Protein AF-A0A7C6R7F3-F1 (afdb_monomer_lite)

pLDDT: mean 79.08, std 20.54, range [30.11, 98.12]

Sequence (188 aa):
MKIKIVIIAVLLLVIISSAGTSTWSAFTTGFNNNADISPDIERIESMYYEEPGGGNQKIEPDLKSISENLIMGMLYVTQDLNINNSYSFVAFTKQIYQLNDISLTIGSPNDERDYYLIYFRNRIKINFYDGTRIWLDGFYYIKPGQDLFDDSLYTTIGKNRTLNNNPYLFVCPDPKSACQELGIPIKK

Structure (mmCIF, N/CA/C/O backbone):
data_AF-A0A7C6R7F3-F1
#
_entry.id   AF-A0A7C6R7F3-F1
#
loop_
_atom_site.group_PDB
_atom_site.id
_atom_site.type_symbol
_atom_site.label_atom_id
_atom_site.label_alt_id
_atom_site.label_comp_id
_atom_site.label_asym_id
_atom_site.label_entity_id
_atom_site.label_seq_id
_atom_site.pdbx_PDB_ins_code
_atom_site.Cartn_x
_atom_site.Cartn_y
_atom_site.Cartn_z
_atom_site.occupancy
_atom_site.B_iso_or_equiv
_atom_site.auth_seq_id
_atom_site.auth_comp_id
_atom_site.auth_asym_id
_atom_site.auth_atom_id
_atom_site.pdbx_PDB_model_num
ATOM 1 N N . MET A 1 1 ? 47.718 42.749 -40.563 1.00 53.03 1 MET A N 1
ATOM 2 C CA . MET A 1 1 ? 47.324 41.372 -40.163 1.00 53.03 1 MET A CA 1
ATOM 3 C C . MET A 1 1 ? 46.850 41.276 -38.717 1.00 53.03 1 MET A C 1
ATOM 5 O O . MET A 1 1 ? 45.785 40.715 -38.513 1.00 53.03 1 MET A O 1
ATOM 9 N N . LYS A 1 2 ? 47.556 41.864 -37.738 1.00 51.28 2 LYS A N 1
ATOM 10 C CA . LYS A 1 2 ? 47.202 41.791 -36.303 1.00 51.28 2 LYS A CA 1
ATOM 11 C C . LYS A 1 2 ? 45.759 42.229 -35.981 1.00 51.28 2 LYS A C 1
ATOM 13 O O . LYS A 1 2 ? 45.048 41.501 -35.308 1.00 51.28 2 LYS A O 1
ATOM 18 N N . ILE A 1 3 ? 45.288 43.339 -36.558 1.00 59.66 3 ILE A N 1
ATOM 19 C CA . ILE A 1 3 ? 43.918 43.855 -36.343 1.00 59.66 3 ILE A CA 1
ATOM 20 C C . ILE A 1 3 ? 42.842 42.902 -36.896 1.00 59.66 3 ILE A C 1
ATOM 22 O O . ILE A 1 3 ? 41.819 42.690 -36.256 1.00 59.66 3 ILE A O 1
ATOM 26 N N . LYS A 1 4 ? 43.085 42.265 -38.051 1.00 55.41 4 LYS A N 1
ATOM 27 C CA . LYS A 1 4 ? 42.129 41.320 -38.656 1.00 55.41 4 LYS A CA 1
ATOM 28 C C . LYS A 1 4 ? 41.955 40.056 -37.803 1.00 55.41 4 LYS A C 1
ATOM 30 O O . LYS A 1 4 ? 40.846 39.551 -37.699 1.00 55.41 4 LYS A O 1
ATOM 35 N N . ILE A 1 5 ? 43.027 39.587 -37.160 1.00 65.88 5 ILE A N 1
ATOM 36 C CA . ILE A 1 5 ? 42.992 38.423 -36.258 1.00 65.88 5 ILE A CA 1
ATOM 37 C C . ILE A 1 5 ? 42.209 38.749 -34.979 1.00 65.88 5 ILE A C 1
ATOM 39 O O . ILE A 1 5 ? 41.412 37.932 -34.532 1.00 65.88 5 ILE A O 1
ATOM 43 N N . VAL A 1 6 ? 42.373 39.960 -34.435 1.00 67.06 6 VAL A N 1
ATOM 44 C CA . VAL A 1 6 ? 41.613 40.414 -33.257 1.00 67.06 6 VAL A CA 1
ATOM 45 C C . VAL A 1 6 ? 40.115 40.473 -33.559 1.00 67.06 6 VAL A C 1
ATOM 47 O O . VAL A 1 6 ? 39.317 40.009 -32.754 1.00 67.06 6 VAL A O 1
ATOM 50 N N . ILE A 1 7 ? 39.728 40.956 -34.742 1.00 69.75 7 ILE A N 1
ATOM 51 C CA . ILE A 1 7 ? 38.317 41.007 -35.158 1.00 69.75 7 ILE A CA 1
ATOM 52 C C . ILE A 1 7 ? 37.718 39.595 -35.262 1.00 69.75 7 ILE A C 1
ATOM 54 O O . ILE A 1 7 ? 36.609 39.371 -34.786 1.00 69.75 7 ILE A O 1
ATOM 58 N N . ILE A 1 8 ? 38.461 38.629 -35.811 1.00 71.00 8 ILE A N 1
ATOM 59 C CA . ILE A 1 8 ? 38.016 37.228 -35.905 1.00 71.00 8 ILE A CA 1
ATOM 60 C C . ILE A 1 8 ? 37.881 36.592 -34.512 1.00 71.00 8 ILE A C 1
ATOM 62 O O . ILE A 1 8 ? 36.901 35.898 -34.251 1.00 71.00 8 ILE A O 1
ATOM 66 N N . ALA A 1 9 ? 38.818 36.862 -33.598 1.00 68.88 9 ALA A N 1
ATOM 67 C CA . ALA A 1 9 ? 38.762 36.355 -32.227 1.00 68.88 9 ALA A CA 1
ATOM 68 C C . ALA A 1 9 ? 37.574 36.932 -31.435 1.00 68.88 9 ALA A C 1
ATOM 70 O O . ALA A 1 9 ? 36.907 36.196 -30.711 1.00 68.88 9 ALA A O 1
ATOM 71 N N . VAL A 1 10 ? 37.267 38.222 -31.619 1.00 67.38 10 VAL A N 1
ATOM 72 C CA . VAL A 1 10 ? 36.089 38.870 -31.016 1.00 67.38 10 VAL A CA 1
ATOM 73 C C . VAL A 1 10 ? 34.792 38.297 -31.598 1.00 67.38 10 VAL A C 1
ATOM 75 O O . VAL A 1 10 ? 33.875 37.990 -30.843 1.00 67.38 10 VAL A O 1
ATOM 78 N N . LEU A 1 11 ? 34.729 38.072 -32.915 1.00 67.81 11 LEU A N 1
ATOM 79 C CA . LEU A 1 11 ? 33.572 37.446 -33.568 1.00 67.81 11 LEU A CA 1
ATOM 80 C C . LEU A 1 11 ? 33.319 36.014 -33.074 1.00 67.81 11 LEU A C 1
ATOM 82 O O . LEU A 1 11 ? 32.174 35.658 -32.805 1.00 67.81 11 LEU A O 1
ATOM 86 N N . LEU A 1 12 ? 34.370 35.211 -32.884 1.00 65.31 12 LEU A N 1
ATOM 87 C CA . LEU A 1 12 ? 34.252 33.857 -32.328 1.00 65.31 12 LEU A CA 1
ATOM 88 C C . LEU A 1 12 ? 33.769 33.864 -30.870 1.00 65.31 12 LEU A C 1
ATOM 90 O O . LEU A 1 12 ? 32.924 33.049 -30.504 1.00 65.31 12 LEU A O 1
ATOM 94 N N . LEU A 1 13 ? 34.237 34.812 -30.052 1.00 61.69 13 LEU A N 1
ATOM 95 C CA . LEU A 1 13 ? 33.780 34.979 -28.666 1.00 61.69 13 LEU A CA 1
ATOM 96 C C . LEU A 1 13 ? 32.295 35.369 -28.580 1.00 61.69 13 LEU A C 1
ATOM 98 O O . LEU A 1 13 ? 31.583 34.868 -27.710 1.00 61.69 13 LEU A O 1
ATOM 102 N N . VAL A 1 14 ? 31.805 36.206 -29.501 1.00 63.94 14 VAL A N 1
ATOM 103 C CA . VAL A 1 14 ? 30.383 36.598 -29.587 1.00 63.94 14 VAL A CA 1
ATOM 104 C C . VAL A 1 14 ? 29.493 35.424 -30.026 1.00 63.94 14 VAL A C 1
ATOM 106 O O . VAL A 1 14 ? 28.388 35.249 -29.510 1.00 63.94 14 VAL A O 1
ATOM 109 N N . ILE A 1 15 ? 29.973 34.564 -30.928 1.00 62.72 15 ILE A N 1
ATOM 110 C CA . ILE A 1 15 ? 29.230 33.368 -31.364 1.00 62.72 15 ILE A CA 1
ATOM 111 C C . ILE A 1 15 ? 29.158 32.321 -30.238 1.00 62.72 15 ILE A C 1
ATOM 113 O O . ILE A 1 15 ? 28.095 31.765 -29.979 1.00 62.72 15 ILE A O 1
ATOM 117 N N . ILE A 1 16 ? 30.254 32.089 -29.508 1.00 60.03 16 ILE A N 1
ATOM 118 C CA . ILE A 1 16 ? 30.269 31.128 -28.389 1.00 60.03 16 ILE A CA 1
ATOM 119 C C . ILE A 1 16 ? 29.418 31.636 -27.213 1.00 60.03 16 ILE A C 1
ATOM 121 O O . ILE A 1 16 ? 28.683 30.860 -26.603 1.00 60.03 16 ILE A O 1
ATOM 125 N N . SER A 1 17 ? 29.449 32.940 -26.918 1.00 56.19 17 SER A N 1
ATOM 126 C CA . SER A 1 17 ? 28.604 33.525 -25.864 1.00 56.19 17 SER A CA 1
ATOM 127 C C . SER A 1 17 ? 27.115 33.565 -26.233 1.00 56.19 17 SER A C 1
ATOM 129 O O . SER A 1 17 ? 26.284 33.357 -25.354 1.00 56.19 17 SER A O 1
ATOM 131 N N . SER A 1 18 ? 26.754 33.733 -27.511 1.00 54.50 18 SER A N 1
ATOM 132 C CA . SER A 1 18 ? 25.353 33.624 -27.967 1.00 54.50 18 SER A CA 1
ATOM 133 C C . SER A 1 18 ? 24.836 32.178 -28.037 1.00 54.50 18 SER A C 1
ATOM 135 O O . SER A 1 18 ? 23.653 31.939 -27.785 1.00 54.50 18 SER A O 1
ATOM 137 N N . ALA A 1 19 ? 25.706 31.192 -28.281 1.00 51.59 19 ALA A N 1
ATOM 138 C CA . ALA A 1 19 ? 25.366 29.769 -28.155 1.00 51.59 19 ALA A CA 1
ATOM 139 C C . ALA A 1 19 ? 25.207 29.323 -26.682 1.00 51.59 19 ALA A C 1
ATOM 141 O O . ALA A 1 19 ? 24.373 28.471 -26.371 1.00 51.59 19 ALA A O 1
ATOM 142 N N . GLY A 1 20 ? 25.962 29.934 -25.758 1.00 48.59 20 GLY A N 1
ATOM 143 C CA . GLY A 1 20 ? 25.848 29.694 -24.313 1.00 48.59 20 GLY A CA 1
ATOM 144 C C . GLY A 1 20 ? 24.617 30.337 -23.661 1.00 48.59 20 GLY A C 1
ATOM 145 O O . GLY A 1 20 ? 24.076 29.798 -22.700 1.00 48.59 20 GLY A O 1
ATOM 146 N N . THR A 1 21 ? 24.117 31.458 -24.192 1.00 49.00 21 THR A N 1
ATOM 147 C CA . THR A 1 21 ? 22.893 32.103 -23.674 1.00 49.00 21 THR A CA 1
ATOM 148 C C . THR A 1 21 ? 21.607 31.510 -24.249 1.00 49.00 21 THR A C 1
ATOM 150 O O . THR A 1 21 ? 20.574 31.539 -23.581 1.00 49.00 21 THR A O 1
ATOM 153 N N . SER A 1 22 ? 21.661 30.893 -25.432 1.00 39.81 22 SER A N 1
ATOM 154 C CA . SER A 1 22 ? 20.521 30.174 -26.026 1.00 39.81 22 SER A CA 1
ATOM 155 C C . SER A 1 22 ? 20.322 28.757 -25.470 1.00 39.81 22 SER A C 1
ATOM 157 O O . SER A 1 22 ? 19.238 28.198 -25.608 1.00 39.81 22 SER A O 1
ATOM 159 N N . THR A 1 23 ? 21.307 28.198 -24.760 1.00 44.97 23 THR A N 1
ATOM 160 C CA . THR A 1 23 ? 21.148 26.948 -23.988 1.00 44.97 23 THR A CA 1
ATOM 161 C C . THR A 1 23 ? 20.726 27.174 -22.533 1.00 44.97 23 THR A C 1
ATOM 163 O O . THR A 1 23 ? 20.276 26.236 -21.880 1.00 44.97 23 THR A O 1
ATOM 166 N N . TRP A 1 24 ? 20.784 28.412 -22.028 1.00 36.78 24 TRP A N 1
ATOM 167 C CA . TRP A 1 24 ? 20.306 28.763 -20.682 1.00 36.78 24 TRP A CA 1
ATOM 168 C C . TRP A 1 24 ? 18.906 29.386 -20.645 1.00 36.78 24 TRP A C 1
ATOM 170 O O . TRP A 1 24 ? 18.247 29.290 -19.613 1.00 36.78 24 TRP A O 1
ATOM 180 N N . SER A 1 25 ? 18.380 29.932 -21.748 1.00 35.50 25 SER A N 1
ATOM 181 C CA . SER A 1 25 ? 16.965 30.352 -21.796 1.00 35.50 25 SER A CA 1
ATOM 182 C C . SER A 1 25 ? 15.986 29.179 -21.955 1.00 35.50 25 SER A C 1
ATOM 184 O O . SER A 1 25 ? 14.836 29.284 -21.527 1.00 35.50 25 SER A O 1
ATOM 186 N N . ALA A 1 26 ? 16.450 28.033 -22.470 1.00 35.22 26 ALA A N 1
ATOM 187 C CA . ALA A 1 26 ? 15.686 26.782 -22.504 1.00 35.22 26 ALA A CA 1
ATOM 188 C C . ALA A 1 26 ? 15.680 26.027 -21.158 1.00 35.22 26 ALA A C 1
ATOM 190 O O . ALA A 1 26 ? 14.968 25.038 -21.018 1.00 35.22 26 ALA A O 1
ATOM 191 N N . PHE A 1 27 ? 16.443 26.493 -20.160 1.00 37.69 27 PHE A N 1
ATOM 192 C CA . PHE A 1 27 ? 16.469 25.907 -18.813 1.00 37.69 27 PHE A CA 1
ATOM 193 C C . PHE A 1 27 ? 15.831 26.796 -17.735 1.00 37.69 27 PHE A C 1
ATOM 195 O O . PHE A 1 27 ? 15.749 26.391 -16.577 1.00 37.69 27 PHE A O 1
ATOM 202 N N . THR A 1 28 ? 15.349 27.990 -18.091 1.00 35.69 28 THR A N 1
ATOM 203 C CA . THR A 1 28 ? 14.724 28.923 -17.135 1.00 35.69 28 THR A CA 1
ATOM 204 C C . THR A 1 28 ? 13.276 29.281 -17.470 1.00 35.69 28 THR A C 1
ATOM 206 O O . THR A 1 28 ? 12.581 29.843 -16.628 1.00 35.69 28 THR A O 1
ATOM 209 N N . THR A 1 29 ? 12.754 28.866 -18.628 1.00 34.25 29 THR A N 1
ATOM 210 C CA . THR A 1 29 ? 11.321 28.954 -18.960 1.00 34.25 29 THR A CA 1
ATOM 211 C C . THR A 1 29 ? 10.628 27.616 -18.702 1.00 34.25 29 THR A C 1
ATOM 213 O O . THR A 1 29 ? 10.250 26.877 -19.600 1.00 34.25 29 THR A O 1
ATOM 216 N N . GLY A 1 30 ? 10.506 27.291 -17.417 1.00 32.56 30 GLY A N 1
ATOM 217 C CA . GLY A 1 30 ? 9.851 26.073 -16.934 1.00 32.56 30 GLY A CA 1
ATOM 218 C C . GLY A 1 30 ? 9.642 26.029 -15.420 1.00 32.56 30 GLY A C 1
ATOM 219 O O . GLY A 1 30 ? 8.890 25.191 -14.948 1.00 32.56 30 GLY A O 1
ATOM 220 N N . PHE A 1 31 ? 10.215 26.970 -14.659 1.00 32.59 31 PHE A N 1
ATOM 221 C CA . PHE A 1 31 ? 9.780 27.283 -13.293 1.00 32.59 31 PHE A CA 1
ATOM 222 C C . PHE A 1 31 ? 8.527 28.175 -13.313 1.00 32.59 31 PHE A C 1
ATOM 224 O O . PHE A 1 31 ? 8.447 29.187 -12.625 1.00 32.59 31 PHE A O 1
ATOM 231 N N . ASN A 1 32 ? 7.536 27.810 -14.126 1.00 30.11 32 ASN A N 1
ATOM 232 C CA . ASN A 1 32 ? 6.167 28.042 -13.698 1.00 30.11 32 ASN A CA 1
ATOM 233 C C . ASN A 1 32 ? 5.841 26.898 -12.754 1.00 30.11 32 ASN A C 1
ATOM 235 O O . ASN A 1 32 ? 6.275 25.774 -12.986 1.00 30.11 32 ASN A O 1
ATOM 239 N N . ASN A 1 33 ? 5.119 27.214 -11.688 1.00 33.38 33 ASN A N 1
ATOM 240 C CA . ASN A 1 33 ? 4.590 26.277 -10.714 1.00 33.38 33 ASN A CA 1
ATOM 241 C C . ASN A 1 33 ? 3.721 25.201 -11.388 1.00 33.38 33 ASN A C 1
ATOM 243 O O . ASN A 1 33 ? 2.508 25.174 -11.204 1.00 33.38 33 ASN A O 1
ATOM 247 N N . ASN A 1 34 ? 4.339 24.244 -12.074 1.00 31.62 34 ASN A N 1
ATOM 248 C CA . ASN A 1 34 ? 3.907 22.876 -11.942 1.00 31.62 34 ASN A CA 1
ATOM 249 C C . ASN A 1 34 ? 4.257 22.532 -10.498 1.00 31.62 34 ASN A C 1
ATOM 251 O O . ASN A 1 34 ? 5.304 21.965 -10.190 1.00 31.62 34 ASN A O 1
ATOM 255 N N . ALA A 1 35 ? 3.343 22.904 -9.594 1.00 34.81 35 ALA A N 1
ATOM 256 C CA . ALA A 1 35 ? 2.945 21.951 -8.586 1.00 34.81 35 ALA A CA 1
ATOM 257 C C . ALA A 1 35 ? 2.975 20.602 -9.304 1.00 34.81 35 ALA A C 1
ATOM 259 O O . ALA A 1 35 ? 2.362 20.443 -10.363 1.00 34.81 35 ALA A O 1
ATOM 260 N N . ASP A 1 36 ? 3.839 19.719 -8.829 1.00 34.41 36 ASP A N 1
ATOM 261 C CA . ASP A 1 36 ? 3.884 18.327 -9.229 1.00 34.41 36 ASP A CA 1
ATOM 262 C C . ASP A 1 36 ? 2.531 17.773 -8.757 1.00 34.41 36 ASP A C 1
ATOM 264 O O . ASP A 1 36 ? 2.408 17.191 -7.678 1.00 34.41 36 ASP A O 1
ATOM 268 N N . ILE A 1 37 ? 1.467 18.140 -9.480 1.00 35.22 37 ILE A N 1
ATOM 269 C CA . ILE A 1 37 ? 0.108 17.686 -9.285 1.00 35.22 37 ILE A CA 1
ATOM 270 C C . ILE A 1 37 ? 0.198 16.270 -9.806 1.00 35.22 37 ILE A C 1
ATOM 272 O O . ILE A 1 37 ? -0.047 15.984 -10.978 1.00 35.22 37 ILE A O 1
ATOM 276 N N . SER A 1 38 ? 0.667 15.386 -8.925 1.00 39.97 38 SER A N 1
ATOM 277 C CA . SER A 1 38 ? 0.392 13.977 -9.077 1.00 39.97 38 SER A CA 1
ATOM 278 C C . SER A 1 38 ? -1.113 13.887 -9.330 1.00 39.97 38 SER A C 1
ATOM 280 O O . SER A 1 38 ? -1.868 14.546 -8.603 1.00 39.97 38 SER A O 1
ATOM 282 N N . PRO A 1 39 ? -1.576 13.090 -10.303 1.00 37.69 39 PRO A N 1
ATOM 283 C CA . PRO A 1 39 ? -3.003 12.832 -10.505 1.00 37.69 39 PRO A CA 1
ATOM 284 C C . PRO A 1 39 ? -3.700 12.265 -9.249 1.00 37.69 39 PRO A C 1
ATOM 286 O O . PRO A 1 39 ? -4.911 12.077 -9.238 1.00 37.69 39 PRO A O 1
ATOM 289 N N . ASP A 1 40 ? -2.951 12.029 -8.170 1.00 43.47 40 ASP A N 1
ATOM 290 C CA . ASP A 1 40 ? -3.458 11.709 -6.846 1.00 43.47 40 ASP A CA 1
ATOM 291 C C . ASP A 1 40 ? -4.080 12.908 -6.106 1.00 43.47 40 ASP A C 1
ATOM 293 O O . ASP A 1 40 ? -4.973 12.676 -5.308 1.00 43.47 40 ASP A O 1
ATOM 297 N N . ILE A 1 41 ? -3.701 14.177 -6.343 1.00 42.41 41 ILE A N 1
ATOM 298 C CA . ILE A 1 41 ? -4.263 15.318 -5.572 1.00 42.41 41 ILE A CA 1
ATOM 299 C C . ILE A 1 41 ? -5.779 15.463 -5.787 1.00 42.41 41 ILE A C 1
ATOM 301 O O . ILE A 1 41 ? -6.505 15.700 -4.825 1.00 42.41 41 ILE A O 1
ATOM 305 N N . GLU A 1 42 ? -6.272 15.238 -7.008 1.00 41.91 42 GLU A N 1
ATOM 306 C CA . GLU A 1 42 ? -7.716 15.246 -7.311 1.00 41.91 42 GLU A CA 1
ATOM 307 C C . GLU A 1 42 ? -8.457 14.019 -6.739 1.00 41.91 42 GLU A C 1
ATOM 309 O O . GLU A 1 42 ? -9.683 13.990 -6.694 1.00 41.91 42 GLU A O 1
ATOM 314 N N . ARG A 1 43 ? -7.729 13.002 -6.257 1.00 49.78 43 ARG A N 1
ATOM 315 C CA . ARG A 1 43 ? -8.275 11.743 -5.725 1.00 49.78 43 ARG A CA 1
ATOM 316 C C . ARG A 1 43 ? -8.424 11.726 -4.194 1.00 49.78 43 ARG A C 1
ATOM 318 O O . ARG A 1 43 ? -8.932 10.744 -3.663 1.00 49.78 43 ARG A O 1
ATOM 325 N N . ILE A 1 44 ? -7.985 12.773 -3.482 1.00 56.59 44 ILE A N 1
ATOM 326 C CA . ILE A 1 44 ? -7.796 12.779 -2.011 1.00 56.59 44 ILE A CA 1
ATOM 327 C C . ILE A 1 44 ? -8.891 13.584 -1.276 1.00 56.59 44 ILE A C 1
ATOM 329 O O . ILE A 1 44 ? -8.855 13.678 -0.057 1.00 56.59 44 ILE A O 1
ATOM 333 N N . GLU A 1 45 ? -9.924 14.122 -1.933 1.00 55.12 45 GLU A N 1
ATOM 334 C CA . GLU A 1 45 ? -10.989 14.846 -1.200 1.00 55.12 45 GLU A CA 1
ATOM 335 C C . GLU A 1 45 ? -11.709 13.962 -0.162 1.00 55.12 45 GLU A C 1
ATOM 337 O O . GLU A 1 45 ? -11.993 14.420 0.942 1.00 55.12 45 GLU A O 1
ATOM 342 N N . SER A 1 46 ? -11.892 12.665 -0.446 1.00 55.03 46 SER A N 1
ATOM 343 C CA . SER A 1 46 ? -12.473 11.698 0.500 1.00 55.03 46 SER A CA 1
ATOM 344 C C . SER A 1 46 ? -11.585 11.366 1.704 1.00 55.03 46 SER A C 1
ATOM 346 O O . SER A 1 46 ? -12.055 10.779 2.678 1.00 55.03 46 SER A O 1
ATOM 348 N N . MET A 1 47 ? -10.291 11.694 1.656 1.00 58.84 47 MET A N 1
ATOM 349 C CA . MET A 1 47 ? -9.340 11.373 2.727 1.00 58.84 47 MET A CA 1
ATOM 350 C C . MET A 1 47 ? -9.307 12.433 3.828 1.00 58.84 47 MET A C 1
ATOM 352 O O . MET A 1 47 ? -8.577 12.274 4.810 1.00 58.84 47 MET A O 1
ATOM 356 N N . TYR A 1 48 ? -10.085 13.502 3.673 1.00 61.03 48 TYR A N 1
ATOM 357 C CA . TYR A 1 48 ? -10.220 14.578 4.639 1.00 61.03 48 TYR A CA 1
ATOM 358 C C . TYR A 1 48 ? -11.631 14.594 5.223 1.00 61.03 48 TYR A C 1
ATOM 360 O O . TYR A 1 48 ? -12.601 14.231 4.563 1.00 61.03 48 TYR A O 1
ATOM 368 N N . TYR A 1 49 ? -11.748 15.024 6.475 1.00 59.06 49 TYR A N 1
ATOM 369 C CA . TYR A 1 49 ? -13.029 15.363 7.081 1.00 59.06 49 TYR A CA 1
ATOM 370 C C . TYR A 1 49 ? -13.028 16.829 7.506 1.00 59.06 49 TYR A C 1
ATOM 372 O O . TYR A 1 49 ? -11.998 17.371 7.913 1.00 59.06 49 TYR A O 1
ATOM 380 N N . GLU A 1 50 ? -14.198 17.456 7.422 1.00 54.16 50 GLU A N 1
ATOM 381 C CA . GLU A 1 50 ? -14.417 18.787 7.975 1.00 54.16 50 GLU A CA 1
ATOM 382 C C . GLU A 1 50 ? -14.624 18.688 9.490 1.00 54.16 50 GLU A C 1
ATOM 384 O O . GLU A 1 50 ? -15.499 17.962 9.976 1.00 54.16 50 GLU A O 1
ATOM 389 N N . GLU A 1 51 ? -13.829 19.434 10.254 1.00 49.75 51 GLU A N 1
ATOM 390 C CA . GLU A 1 51 ? -14.105 19.660 11.671 1.00 49.75 51 GLU A CA 1
ATOM 391 C C . GLU A 1 51 ? -15.122 20.789 11.884 1.00 49.75 51 GLU A C 1
ATOM 393 O O . GLU A 1 51 ? -15.170 21.740 11.092 1.00 49.75 51 GLU A O 1
ATOM 398 N N . PRO A 1 52 ? -15.888 20.764 12.998 1.00 45.47 52 PRO A N 1
ATOM 399 C CA . PRO A 1 52 ? -16.628 21.935 13.450 1.00 45.47 52 PRO A CA 1
ATOM 400 C C . PRO A 1 52 ? -15.623 23.049 13.789 1.00 45.47 52 PRO A C 1
ATOM 402 O O . PRO A 1 52 ? -15.071 23.097 14.885 1.00 45.47 52 PRO A O 1
ATOM 405 N N . GLY A 1 53 ? -15.333 23.913 12.814 1.00 54.72 53 GLY A N 1
ATOM 406 C CA . GLY A 1 53 ? -14.243 24.893 12.892 1.00 54.72 53 GLY A CA 1
ATOM 407 C C . GLY A 1 53 ? -13.555 25.209 11.559 1.00 54.72 53 GLY A C 1
ATOM 408 O O . GLY A 1 53 ? -12.767 26.150 11.512 1.00 54.72 53 GLY A O 1
ATOM 409 N N . GLY A 1 54 ? -13.869 24.483 10.477 1.00 44.88 54 GLY A N 1
ATOM 410 C CA . GLY A 1 54 ? -13.455 24.844 9.112 1.00 44.88 54 GLY A CA 1
ATOM 411 C C . GLY A 1 54 ? -12.040 24.408 8.713 1.00 44.88 54 GLY A C 1
ATOM 412 O O . GLY A 1 54 ? -11.491 24.941 7.751 1.00 44.88 54 GLY A O 1
ATOM 413 N N . GLY A 1 55 ? -11.439 23.463 9.442 1.00 52.22 55 GLY A N 1
ATOM 414 C CA . GLY A 1 55 ? -10.188 22.811 9.054 1.00 52.22 55 GLY A CA 1
ATOM 415 C C . GLY A 1 55 ? -10.442 21.432 8.443 1.00 52.22 55 GLY A C 1
ATOM 416 O O . GLY A 1 55 ? -11.190 20.641 9.014 1.00 52.22 55 GLY A O 1
ATOM 417 N N . ASN A 1 56 ? -9.790 21.137 7.316 1.00 58.34 56 ASN A N 1
ATOM 418 C CA . ASN A 1 56 ? -9.723 19.784 6.764 1.00 58.34 56 ASN A CA 1
ATOM 419 C C . ASN A 1 56 ? -8.628 19.013 7.504 1.00 58.34 56 ASN A C 1
ATOM 421 O O . ASN A 1 56 ? -7.438 19.245 7.271 1.00 58.34 56 ASN A O 1
ATOM 425 N N . GLN A 1 57 ? -9.016 18.102 8.393 1.00 67.50 57 GLN A N 1
ATOM 426 C CA . GLN A 1 57 ? -8.076 17.151 8.980 1.00 67.50 57 GLN A CA 1
ATOM 427 C C . GLN A 1 57 ? -8.074 15.865 8.157 1.00 67.50 57 GLN A C 1
ATOM 429 O O . GLN A 1 57 ? -9.110 15.387 7.695 1.00 67.50 57 GLN A O 1
ATOM 434 N N . LYS A 1 58 ? -6.882 15.315 7.925 1.00 77.75 58 LYS A N 1
ATOM 435 C CA . LYS A 1 58 ? -6.733 14.051 7.208 1.00 77.75 58 LYS A CA 1
ATOM 436 C C . LYS A 1 58 ? -7.196 12.913 8.111 1.00 77.75 58 LYS A C 1
ATOM 438 O O . LYS A 1 58 ? -6.785 12.842 9.267 1.00 77.75 58 LYS A O 1
ATOM 443 N N . ILE A 1 59 ? -8.007 12.005 7.579 1.00 84.25 59 ILE A N 1
ATOM 444 C CA . ILE A 1 59 ? -8.368 10.774 8.279 1.00 84.25 59 ILE A CA 1
ATOM 445 C C . ILE A 1 59 ? -7.083 9.959 8.448 1.00 84.25 59 ILE A C 1
ATOM 447 O O . ILE A 1 59 ? -6.429 9.594 7.469 1.00 84.25 59 ILE A O 1
ATOM 451 N N . GLU A 1 60 ? -6.712 9.673 9.692 1.00 90.38 60 GLU A N 1
ATOM 452 C CA . GLU A 1 60 ? -5.569 8.823 10.013 1.00 90.38 60 GLU A CA 1
ATOM 453 C C . GLU A 1 60 ? -5.966 7.772 11.050 1.00 90.38 60 GLU A C 1
ATOM 455 O O . GLU A 1 60 ? -6.592 8.117 12.056 1.00 90.38 60 GLU A O 1
ATOM 460 N N . PRO A 1 61 ? -5.548 6.508 10.885 1.00 90.88 61 PRO A N 1
ATOM 461 C CA . PRO A 1 61 ? -5.733 5.515 11.923 1.00 90.88 61 PRO A CA 1
ATOM 462 C C . PRO A 1 61 ? -4.888 5.879 13.153 1.00 90.88 61 PRO A C 1
ATOM 464 O O . PRO A 1 61 ? -3.750 6.361 13.044 1.00 90.88 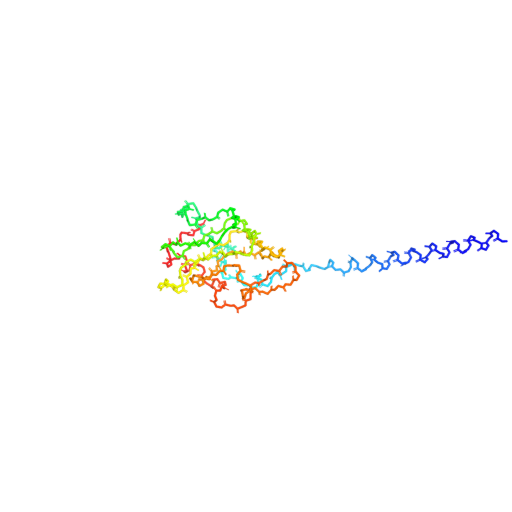61 PRO A O 1
ATOM 467 N N . ASP A 1 62 ? -5.415 5.615 14.345 1.00 93.19 62 ASP A N 1
ATOM 468 C CA . ASP A 1 62 ? -4.646 5.683 15.579 1.00 93.19 62 ASP A CA 1
ATOM 469 C C . ASP A 1 62 ? -3.722 4.467 15.681 1.00 93.19 62 ASP A C 1
ATOM 471 O O . ASP A 1 62 ? -4.008 3.468 16.337 1.00 93.19 62 ASP A O 1
ATOM 475 N N . LEU A 1 63 ? -2.571 4.577 15.018 1.00 91.94 63 LEU A N 1
ATOM 476 C CA . LEU A 1 63 ? -1.536 3.543 14.978 1.00 91.94 63 LEU A CA 1
ATOM 477 C C . LEU A 1 63 ? -1.019 3.121 16.365 1.00 91.94 63 LEU A C 1
ATOM 479 O O . LEU A 1 63 ? -0.369 2.090 16.457 1.00 91.94 63 LEU A O 1
ATOM 483 N N . LYS A 1 64 ? -1.261 3.893 17.437 1.00 92.75 64 LYS A N 1
ATOM 484 C CA . LYS A 1 64 ? -0.888 3.485 18.806 1.00 92.75 64 LYS A CA 1
ATOM 485 C C . LYS A 1 64 ? -1.865 2.475 19.408 1.00 92.75 64 LYS A C 1
ATOM 487 O O . LYS A 1 64 ? -1.485 1.737 20.309 1.00 92.75 64 LYS A O 1
ATOM 492 N N . SER A 1 65 ? -3.106 2.482 18.929 1.00 90.69 65 SER A N 1
ATOM 493 C CA . SER A 1 65 ? -4.202 1.631 19.404 1.00 90.69 65 SER A CA 1
A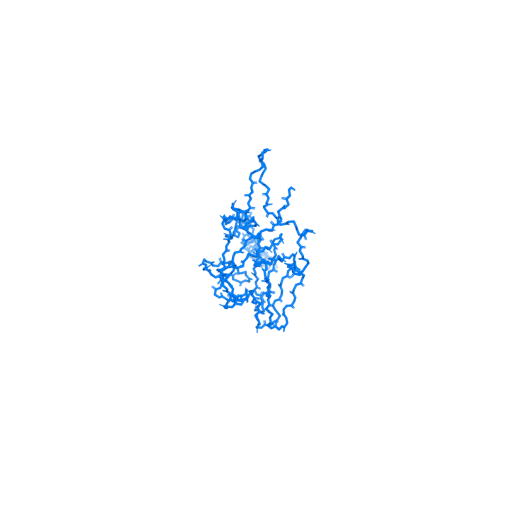TOM 494 C C . SER A 1 65 ? -4.402 0.384 18.536 1.00 90.69 65 SER A C 1
ATOM 496 O O . SER A 1 65 ? -5.236 -0.461 18.850 1.00 90.69 65 SER A O 1
ATOM 498 N N . ILE A 1 66 ? -3.649 0.266 17.440 1.00 88.94 66 ILE A N 1
ATOM 499 C CA . ILE A 1 66 ? -3.678 -0.865 16.507 1.00 88.94 66 ILE A CA 1
ATOM 500 C C . ILE A 1 66 ? -2.555 -1.841 16.864 1.00 88.94 66 ILE A C 1
ATOM 502 O O . ILE A 1 66 ? -1.478 -1.432 17.295 1.00 88.94 66 ILE A O 1
ATOM 506 N N . SER A 1 67 ? -2.799 -3.140 16.677 1.00 88.00 67 SER A N 1
ATOM 507 C CA . SER A 1 67 ? -1.787 -4.167 16.927 1.00 88.00 67 SER A CA 1
ATOM 508 C C . SER A 1 67 ? -0.574 -4.003 16.002 1.00 88.00 67 SER A C 1
ATOM 510 O O . SER A 1 67 ? -0.719 -3.765 14.802 1.00 88.00 67 SER A O 1
ATOM 512 N N . GLU A 1 68 ? 0.633 -4.150 16.554 1.00 87.19 68 GLU A N 1
ATOM 513 C CA . GLU A 1 68 ? 1.891 -3.909 15.833 1.00 87.19 68 GLU A CA 1
ATOM 514 C C . GLU A 1 68 ? 2.065 -4.812 14.604 1.00 87.19 68 GLU A C 1
ATOM 516 O O . GLU A 1 68 ? 2.681 -4.404 13.625 1.00 87.19 68 GLU A O 1
ATOM 521 N N . ASN A 1 69 ? 1.479 -6.012 14.606 1.00 86.06 69 ASN A N 1
ATOM 522 C CA . ASN A 1 69 ? 1.531 -6.936 13.469 1.00 86.06 69 ASN A CA 1
ATOM 523 C C . ASN A 1 69 ? 0.748 -6.445 12.236 1.00 86.06 69 ASN A C 1
ATOM 525 O O . ASN A 1 69 ? 0.940 -6.978 11.145 1.00 86.06 69 ASN A O 1
ATOM 529 N N . LEU A 1 70 ? -0.124 -5.446 12.394 1.00 88.81 70 LEU A N 1
ATOM 530 C CA . LEU A 1 70 ? -0.837 -4.789 11.295 1.00 88.81 70 LEU A CA 1
ATOM 531 C C . LEU A 1 70 ? -0.077 -3.565 10.768 1.00 88.81 70 LEU A C 1
ATOM 533 O O . LEU A 1 70 ? -0.506 -2.949 9.793 1.00 88.81 70 LEU A O 1
ATOM 537 N N . ILE A 1 71 ? 1.042 -3.199 11.403 1.00 93.31 71 ILE A N 1
ATOM 538 C CA . ILE A 1 71 ? 1.823 -2.004 11.096 1.00 93.31 71 ILE A CA 1
ATOM 539 C C . ILE A 1 71 ? 3.161 -2.416 10.487 1.00 93.31 71 ILE A C 1
ATOM 541 O O . ILE A 1 71 ? 4.066 -2.922 11.144 1.00 93.31 71 ILE A O 1
ATOM 545 N N . MET A 1 72 ? 3.314 -2.114 9.208 1.00 93.88 72 MET A N 1
ATOM 546 C CA . MET A 1 72 ? 4.515 -2.367 8.438 1.00 93.88 72 MET A CA 1
ATOM 547 C C . MET A 1 72 ? 5.432 -1.144 8.484 1.00 93.88 72 MET A C 1
ATOM 549 O O . MET A 1 72 ? 5.061 -0.016 8.134 1.00 93.88 72 MET A O 1
ATOM 553 N N . GLY A 1 73 ? 6.650 -1.372 8.971 1.00 92.81 73 GLY A N 1
ATOM 554 C CA . GLY A 1 73 ? 7.716 -0.380 9.030 1.00 92.81 73 GLY A CA 1
ATOM 555 C C . GLY A 1 73 ? 8.427 -0.206 7.689 1.00 92.81 73 GLY A C 1
ATOM 556 O O . GLY A 1 73 ? 7.808 -0.147 6.632 1.00 92.81 73 GLY A O 1
ATOM 557 N N . MET A 1 74 ? 9.756 -0.081 7.743 1.00 96.12 74 MET A N 1
ATOM 558 C CA . MET A 1 74 ? 10.584 -0.106 6.536 1.00 96.12 74 MET A CA 1
ATOM 559 C C . MET A 1 74 ? 10.613 -1.538 6.014 1.00 96.12 74 MET A C 1
ATOM 561 O O . MET A 1 74 ? 10.993 -2.432 6.770 1.00 96.12 74 MET A O 1
ATOM 565 N N . LEU A 1 75 ? 10.240 -1.748 4.754 1.00 94.94 75 LEU A N 1
ATOM 566 C CA . LEU A 1 75 ? 10.119 -3.086 4.185 1.00 94.94 75 LEU A CA 1
ATOM 567 C C . LEU A 1 75 ? 11.110 -3.265 3.033 1.00 94.94 75 LEU A C 1
ATOM 569 O O . LEU A 1 75 ? 11.033 -2.557 2.030 1.00 94.94 75 LEU A O 1
ATOM 573 N N . TYR A 1 76 ? 12.026 -4.219 3.180 1.00 95.44 76 TYR A N 1
ATOM 574 C CA . TYR A 1 76 ? 12.879 -4.703 2.097 1.00 95.44 76 TYR A CA 1
ATOM 575 C C . TYR A 1 76 ? 12.384 -6.086 1.713 1.00 95.44 76 TYR A C 1
ATOM 577 O O . TYR A 1 76 ? 12.586 -7.050 2.449 1.00 95.44 76 TYR A O 1
ATOM 585 N N . VAL A 1 77 ? 11.692 -6.168 0.587 1.00 94.00 77 VAL A N 1
ATOM 586 C CA . VAL A 1 77 ? 11.158 -7.420 0.076 1.00 94.00 77 VAL A CA 1
ATOM 587 C C . VAL A 1 77 ? 12.300 -8.090 -0.695 1.00 94.00 77 VAL A C 1
ATOM 589 O O . VAL A 1 77 ? 12.801 -7.550 -1.685 1.00 94.00 77 VAL A O 1
ATOM 592 N N . THR A 1 78 ? 12.787 -9.217 -0.175 1.00 92.06 78 THR A N 1
ATOM 593 C CA . THR A 1 78 ? 13.918 -9.997 -0.725 1.00 92.06 78 THR A CA 1
ATOM 594 C C . THR A 1 78 ? 13.495 -11.343 -1.312 1.00 92.06 78 THR A C 1
ATOM 596 O O . THR A 1 78 ? 14.274 -11.973 -2.021 1.00 92.06 78 THR A O 1
ATOM 599 N N . GLN A 1 79 ? 12.278 -11.778 -1.003 1.00 92.88 79 GLN A N 1
ATOM 600 C CA . GLN A 1 79 ? 11.620 -13.006 -1.438 1.00 92.88 79 GLN A CA 1
ATOM 601 C C . GLN A 1 79 ? 10.113 -12.743 -1.474 1.00 92.88 79 GLN A C 1
ATOM 603 O O . GLN A 1 79 ? 9.671 -11.780 -0.842 1.00 92.88 79 GLN A O 1
ATOM 608 N N . ASP A 1 80 ? 9.340 -13.603 -2.136 1.00 93.00 80 ASP A N 1
ATOM 609 C CA . ASP A 1 80 ? 7.879 -13.500 -2.122 1.00 93.00 80 ASP A CA 1
ATOM 610 C C . ASP A 1 80 ? 7.353 -13.381 -0.688 1.00 93.00 80 ASP A C 1
ATOM 612 O O . ASP A 1 80 ? 7.637 -14.212 0.185 1.00 93.00 80 ASP A O 1
ATOM 616 N N . LEU A 1 81 ? 6.612 -12.303 -0.443 1.00 92.94 81 LEU A N 1
ATOM 617 C CA . LEU A 1 81 ? 6.051 -11.979 0.857 1.00 92.94 81 LEU A CA 1
ATOM 618 C C . LEU A 1 81 ? 4.534 -11.942 0.742 1.00 92.94 81 LEU A C 1
ATOM 620 O O . LEU A 1 81 ? 3.982 -11.221 -0.083 1.00 92.94 81 LEU A O 1
ATOM 624 N N . ASN A 1 82 ? 3.867 -12.693 1.613 1.00 92.50 82 ASN A N 1
ATOM 625 C CA . ASN A 1 82 ? 2.424 -12.627 1.767 1.00 92.50 82 ASN A CA 1
ATOM 626 C C . ASN A 1 82 ? 2.072 -12.088 3.159 1.00 92.50 82 ASN A C 1
ATOM 628 O O . ASN A 1 82 ? 2.457 -12.669 4.178 1.00 92.50 82 ASN A O 1
ATOM 632 N N . ILE A 1 83 ? 1.334 -10.979 3.194 1.00 89.12 83 ILE A N 1
ATOM 633 C CA . ILE A 1 83 ? 0.751 -10.414 4.409 1.00 89.12 83 ILE A CA 1
ATOM 634 C C . ILE A 1 83 ? -0.667 -10.966 4.566 1.00 89.12 83 ILE A C 1
ATOM 636 O O . ILE A 1 83 ? -1.619 -10.441 3.993 1.00 89.12 83 ILE A O 1
ATOM 640 N N . ASN A 1 84 ? -0.816 -11.982 5.416 1.00 83.19 84 ASN A N 1
ATOM 641 C CA . ASN A 1 84 ? -2.114 -12.551 5.778 1.00 83.19 84 ASN A CA 1
ATOM 642 C C . ASN A 1 84 ? -2.520 -12.118 7.188 1.00 83.19 84 ASN A C 1
ATOM 644 O O . ASN A 1 84 ? -1.770 -12.322 8.144 1.00 83.19 84 ASN A O 1
ATOM 648 N N . ASN A 1 85 ? -3.718 -11.545 7.338 1.00 80.44 85 ASN A N 1
ATOM 649 C CA . ASN A 1 85 ? -4.269 -11.229 8.653 1.00 80.44 85 ASN A CA 1
ATOM 650 C C . ASN A 1 85 ? -5.804 -11.295 8.689 1.00 80.44 85 ASN A C 1
ATOM 652 O O . ASN A 1 85 ? -6.496 -11.094 7.696 1.00 80.44 85 ASN A O 1
ATOM 656 N N . SER A 1 86 ? -6.358 -11.540 9.875 1.00 79.00 86 SER A N 1
ATOM 657 C CA . SER A 1 86 ? -7.805 -11.620 10.092 1.00 79.00 86 SER A CA 1
ATOM 658 C C . SER A 1 86 ? -8.489 -10.257 10.254 1.00 79.00 86 SER A C 1
ATOM 660 O O . SER A 1 86 ? -9.696 -10.235 10.455 1.00 79.00 86 SER A O 1
ATOM 662 N N . TYR A 1 87 ? -7.768 -9.141 10.182 1.00 81.56 87 TYR A N 1
ATOM 663 C CA . TYR A 1 87 ? -8.303 -7.797 10.433 1.00 81.56 87 TYR A CA 1
ATOM 664 C C . TYR A 1 87 ? -8.648 -7.037 9.148 1.00 81.56 87 TYR A C 1
ATOM 666 O O . TYR A 1 87 ? -9.099 -5.899 9.221 1.00 81.56 87 TYR A O 1
ATOM 674 N N . SER A 1 88 ? -8.423 -7.647 7.977 1.00 89.56 88 SER A N 1
ATOM 675 C CA . SER A 1 88 ? -8.646 -7.026 6.663 1.00 89.56 88 SER A CA 1
ATOM 676 C C . SER A 1 88 ? -7.953 -5.668 6.509 1.00 89.56 88 SER A C 1
ATOM 678 O O . SER A 1 88 ? -8.403 -4.828 5.735 1.00 89.56 88 SER A O 1
ATOM 680 N N . PHE A 1 89 ? -6.877 -5.433 7.267 1.00 93.25 89 PHE A N 1
ATOM 681 C CA . PHE A 1 89 ? -6.229 -4.132 7.374 1.00 93.25 89 PHE A CA 1
ATOM 682 C C . PHE A 1 89 ? -4.711 -4.270 7.438 1.00 93.25 89 PHE A C 1
ATOM 684 O O . PHE A 1 89 ? -4.186 -5.181 8.082 1.00 93.25 89 PHE A O 1
ATOM 691 N N . VAL A 1 90 ? -3.999 -3.348 6.794 1.00 95.00 90 VAL A N 1
ATOM 692 C CA . VAL A 1 90 ? -2.547 -3.198 6.930 1.00 95.00 90 VAL A CA 1
ATOM 693 C C . VAL A 1 90 ? -2.146 -1.732 6.779 1.00 95.00 90 VAL A C 1
ATOM 695 O O . VAL A 1 90 ? -2.630 -1.023 5.899 1.00 95.00 90 VAL A O 1
ATOM 698 N N . ALA A 1 91 ? -1.242 -1.263 7.634 1.00 95.94 91 ALA A N 1
ATOM 699 C CA . ALA A 1 91 ? -0.726 0.099 7.605 1.00 95.94 91 ALA A CA 1
ATOM 700 C C . ALA A 1 91 ? 0.765 0.115 7.266 1.00 95.94 91 ALA A C 1
ATOM 702 O O . ALA A 1 91 ? 1.577 -0.400 8.025 1.00 95.94 91 ALA A O 1
ATOM 703 N N . PHE A 1 92 ? 1.156 0.787 6.189 1.00 96.12 92 PHE A N 1
ATOM 704 C CA . PHE A 1 92 ? 2.551 1.052 5.853 1.00 96.12 92 PHE A CA 1
ATOM 705 C C . PHE A 1 92 ? 2.971 2.427 6.369 1.00 96.12 92 PHE A C 1
ATOM 707 O O . PHE A 1 92 ? 2.361 3.454 6.066 1.00 96.12 92 PHE A O 1
ATOM 714 N N . THR A 1 93 ? 4.036 2.452 7.168 1.00 95.19 93 THR A N 1
ATOM 715 C CA . THR A 1 93 ? 4.498 3.662 7.870 1.00 95.19 93 THR A CA 1
ATOM 716 C C . THR A 1 93 ? 5.840 4.187 7.385 1.00 95.19 93 THR A C 1
ATOM 718 O O . THR A 1 93 ? 6.221 5.307 7.736 1.00 95.19 93 THR A O 1
ATOM 721 N N . LYS A 1 94 ? 6.563 3.394 6.591 1.00 94.69 94 LYS A N 1
ATOM 722 C CA . LYS A 1 94 ? 7.823 3.768 5.945 1.00 94.69 94 LYS A CA 1
ATOM 723 C C . LYS A 1 94 ? 7.890 3.145 4.549 1.00 94.69 94 LYS A C 1
ATOM 725 O O . LYS A 1 94 ? 6.962 2.485 4.101 1.00 94.69 94 LYS A O 1
ATOM 730 N N . GLN A 1 95 ? 8.978 3.436 3.849 1.00 95.19 95 GLN A N 1
ATOM 731 C CA . GLN A 1 95 ? 9.166 3.063 2.453 1.00 95.19 95 GLN A CA 1
ATOM 732 C C . GLN A 1 95 ? 9.223 1.544 2.253 1.00 95.19 95 GLN A C 1
ATOM 734 O O . GLN A 1 95 ? 9.626 0.796 3.148 1.00 95.19 95 GLN A O 1
ATOM 739 N N . ILE A 1 96 ? 8.846 1.129 1.047 1.00 97.56 96 ILE A N 1
ATOM 740 C CA . ILE A 1 96 ? 8.868 -0.259 0.588 1.00 97.56 96 ILE A CA 1
ATOM 741 C C . ILE A 1 96 ? 9.887 -0.365 -0.552 1.00 97.56 96 ILE A C 1
ATOM 743 O O . ILE A 1 96 ? 9.965 0.514 -1.418 1.00 97.56 96 ILE A O 1
ATOM 747 N N . TYR A 1 97 ? 10.683 -1.428 -0.540 1.00 97.69 97 TYR A N 1
ATOM 748 C CA . TYR A 1 97 ? 11.705 -1.720 -1.537 1.00 97.69 97 TYR A CA 1
ATOM 749 C C . TYR A 1 97 ? 11.527 -3.139 -2.057 1.00 97.69 97 TYR A C 1
ATOM 751 O O . TYR A 1 97 ? 11.677 -4.096 -1.301 1.00 97.69 97 TYR A O 1
ATOM 759 N N . GLN A 1 98 ? 11.256 -3.261 -3.347 1.00 97.50 98 GLN A N 1
ATOM 760 C CA . GLN A 1 98 ? 11.315 -4.509 -4.086 1.00 97.50 98 GLN A CA 1
ATOM 761 C C . GLN A 1 98 ? 12.743 -4.671 -4.619 1.00 97.50 98 GLN A C 1
ATOM 763 O O . GLN A 1 98 ? 13.201 -3.856 -5.420 1.00 97.50 98 GLN A O 1
ATOM 768 N N . LEU A 1 99 ? 13.490 -5.656 -4.117 1.00 92.62 99 LEU A N 1
ATOM 769 C CA . LEU A 1 99 ? 14.916 -5.775 -4.452 1.00 92.62 99 LEU A CA 1
ATOM 770 C C . LEU A 1 99 ? 15.195 -6.628 -5.695 1.00 92.62 99 LEU A C 1
ATOM 772 O O . LEU A 1 99 ? 16.242 -6.455 -6.308 1.00 92.62 99 LEU A O 1
ATOM 776 N N . ASN A 1 100 ? 14.270 -7.512 -6.062 1.00 94.31 100 ASN A N 1
ATOM 777 C CA . ASN A 1 100 ? 14.308 -8.364 -7.253 1.00 94.31 100 ASN A CA 1
ATOM 778 C C . ASN A 1 100 ? 12.896 -8.455 -7.850 1.00 94.31 100 ASN A C 1
ATOM 780 O O . ASN A 1 100 ? 11.965 -7.890 -7.290 1.00 94.31 100 ASN A O 1
ATOM 784 N N . ASP A 1 101 ? 12.718 -9.181 -8.947 1.00 94.75 101 ASP A N 1
ATOM 785 C CA . ASP A 1 101 ? 11.383 -9.501 -9.460 1.00 94.75 101 ASP A CA 1
ATOM 786 C C . ASP A 1 101 ? 10.696 -10.530 -8.539 1.00 94.75 101 ASP A C 1
ATOM 788 O O . ASP A 1 101 ? 10.922 -11.735 -8.645 1.00 94.75 101 ASP A O 1
ATOM 792 N N . ILE A 1 102 ? 9.981 -10.025 -7.535 1.00 94.06 102 ILE A N 1
ATOM 793 C CA . ILE A 1 102 ? 9.328 -10.777 -6.453 1.00 94.06 102 ILE A CA 1
ATOM 794 C C . ILE A 1 102 ? 8.021 -10.094 -6.046 1.00 94.06 102 ILE A C 1
ATOM 796 O O . ILE A 1 102 ? 7.870 -8.886 -6.238 1.00 94.06 102 ILE A O 1
ATOM 800 N N . SER A 1 103 ? 7.129 -10.839 -5.401 1.00 95.38 103 SER A N 1
ATOM 801 C CA . SER A 1 103 ? 5.789 -10.369 -5.045 1.00 95.38 103 SER A CA 1
ATOM 802 C C . SER A 1 103 ? 5.655 -9.870 -3.601 1.00 95.38 103 SER A C 1
ATOM 804 O O . SER A 1 103 ? 6.289 -10.374 -2.664 1.00 95.38 103 SER A O 1
ATOM 806 N N . LEU A 1 104 ? 4.775 -8.884 -3.413 1.00 96.25 104 LEU A N 1
ATOM 807 C CA . LEU A 1 104 ? 4.218 -8.489 -2.121 1.00 96.25 104 LEU A CA 1
ATOM 808 C C . LEU A 1 104 ? 2.699 -8.622 -2.194 1.00 96.25 104 LEU A C 1
ATOM 810 O O . LEU A 1 104 ? 1.991 -7.700 -2.598 1.00 96.25 104 LEU A O 1
ATOM 814 N N . THR A 1 105 ? 2.206 -9.781 -1.780 1.00 95.25 105 THR A N 1
ATOM 815 C CA . THR A 1 105 ? 0.780 -10.111 -1.797 1.00 95.25 105 THR A CA 1
ATOM 816 C C . THR A 1 105 ? 0.121 -9.759 -0.466 1.00 95.25 105 THR A C 1
ATOM 818 O O . THR A 1 105 ? 0.724 -9.896 0.604 1.00 95.25 105 THR A O 1
ATOM 821 N N . ILE A 1 106 ? -1.117 -9.267 -0.523 1.00 91.00 106 ILE A N 1
ATOM 822 C CA . ILE A 1 106 ? -1.922 -8.950 0.665 1.00 91.00 106 ILE A CA 1
ATOM 823 C C . ILE A 1 106 ? -3.166 -9.835 0.660 1.00 91.00 106 ILE A C 1
ATOM 825 O O . ILE A 1 106 ? -3.989 -9.756 -0.251 1.00 91.00 106 ILE A O 1
ATOM 829 N N . GLY A 1 107 ? -3.313 -10.661 1.694 1.00 87.12 107 GLY A N 1
ATOM 830 C CA . GLY A 1 107 ? -4.385 -11.644 1.807 1.00 87.12 107 GLY A CA 1
ATOM 831 C C . GLY A 1 107 ? -4.209 -12.865 0.899 1.00 87.12 107 GLY A C 1
ATOM 832 O O . GLY A 1 107 ? -3.196 -13.046 0.216 1.00 87.12 107 GLY A O 1
ATOM 833 N N . SER A 1 108 ? -5.238 -13.710 0.882 1.00 85.50 108 SER A N 1
ATOM 834 C CA . SER A 1 108 ? -5.305 -14.912 0.047 1.00 85.50 108 SER A CA 1
ATOM 835 C C . SER A 1 108 ? -6.344 -14.749 -1.065 1.00 85.50 108 SER A C 1
ATOM 837 O O . SER A 1 108 ? -7.431 -14.249 -0.785 1.00 85.50 108 SER A O 1
ATOM 839 N N . PRO A 1 109 ? -6.103 -15.248 -2.295 1.00 81.75 109 PRO A N 1
ATOM 840 C CA . PRO A 1 109 ? -7.115 -15.266 -3.359 1.00 81.75 109 PRO A CA 1
ATOM 841 C C . PRO A 1 109 ? -8.411 -16.007 -2.987 1.00 81.75 109 PRO A C 1
ATOM 843 O O . PRO A 1 109 ? -9.434 -15.816 -3.635 1.00 81.75 109 PRO A O 1
ATOM 846 N N . ASN A 1 110 ? -8.354 -16.875 -1.971 1.00 82.44 110 ASN A N 1
ATOM 847 C CA . ASN A 1 110 ? -9.490 -17.652 -1.473 1.00 82.44 110 ASN A CA 1
ATOM 848 C C . ASN A 1 110 ? -10.164 -17.016 -0.246 1.00 82.44 110 ASN A C 1
ATOM 850 O O . ASN A 1 110 ? -11.010 -17.660 0.375 1.00 82.44 110 ASN A O 1
ATOM 854 N N . ASP A 1 111 ? -9.758 -15.811 0.159 1.00 82.88 111 ASP A N 1
ATOM 855 C CA . ASP A 1 111 ? -10.417 -15.118 1.261 1.00 82.88 111 ASP A CA 1
ATOM 856 C C . ASP A 1 111 ? -11.866 -14.787 0.879 1.00 82.88 111 ASP A C 1
ATOM 858 O O . ASP A 1 111 ? -12.143 -14.309 -0.217 1.00 82.88 111 ASP A O 1
ATOM 862 N N . GLU A 1 112 ? -12.799 -14.973 1.815 1.00 81.44 112 GLU A N 1
ATOM 863 C CA . GLU A 1 112 ? -14.224 -14.635 1.631 1.00 81.44 112 GLU A CA 1
ATOM 864 C C . GLU A 1 112 ? -14.484 -13.119 1.553 1.00 81.44 112 GLU A C 1
ATOM 866 O O . GLU A 1 112 ? -15.616 -12.672 1.384 1.00 81.44 112 GLU A O 1
ATOM 871 N N . ARG A 1 113 ? -13.439 -12.311 1.732 1.00 81.88 113 ARG A N 1
ATOM 872 C CA . ARG A 1 113 ? -13.514 -10.853 1.790 1.00 81.88 113 ARG A CA 1
ATOM 873 C C . ARG A 1 113 ? -13.393 -10.277 0.401 1.00 81.88 113 ARG A C 1
ATOM 875 O O . ARG A 1 113 ? -12.517 -10.668 -0.358 1.00 81.88 113 ARG A O 1
ATOM 882 N N . ASP A 1 114 ? -14.175 -9.246 0.119 1.00 88.69 114 ASP A N 1
ATOM 883 C CA . ASP A 1 114 ? -14.061 -8.573 -1.168 1.00 88.69 114 ASP A CA 1
ATOM 884 C C . ASP A 1 114 ? -12.773 -7.758 -1.298 1.00 88.69 114 ASP A C 1
ATOM 886 O O . ASP A 1 114 ? -12.257 -7.666 -2.412 1.00 88.69 114 ASP A O 1
ATOM 890 N N . TYR A 1 115 ? -12.266 -7.170 -0.204 1.00 93.56 115 TYR A N 1
ATOM 891 C CA . TYR A 1 115 ? -11.087 -6.294 -0.194 1.00 93.56 115 TYR A CA 1
ATOM 892 C C . TYR A 1 115 ? -10.372 -6.271 1.166 1.00 93.56 115 TYR A C 1
ATOM 894 O O . TYR A 1 115 ? -10.977 -6.515 2.211 1.00 93.56 115 TYR A O 1
ATOM 902 N N . TYR A 1 116 ? -9.090 -5.900 1.142 1.00 94.88 116 TYR A N 1
ATOM 903 C CA . TYR A 1 116 ? -8.332 -5.420 2.299 1.00 94.88 116 TYR A CA 1
ATOM 904 C C . TYR A 1 116 ? -8.203 -3.893 2.239 1.00 94.88 116 TYR A C 1
ATOM 906 O O . TYR A 1 116 ? -8.008 -3.321 1.164 1.00 94.88 116 TYR A O 1
ATOM 914 N N . LEU A 1 117 ? -8.269 -3.236 3.397 1.00 95.94 117 LEU A N 1
ATOM 915 C CA . LEU A 1 117 ? -7.997 -1.810 3.546 1.00 95.94 117 LEU A CA 1
ATOM 916 C C . LEU A 1 117 ? -6.504 -1.596 3.839 1.00 95.94 117 LEU A C 1
ATOM 918 O O . LEU A 1 117 ? -5.976 -2.063 4.848 1.00 95.94 117 LEU A O 1
ATOM 922 N N . ILE A 1 118 ? -5.816 -0.857 2.975 1.00 96.69 118 ILE A N 1
ATOM 923 C CA . ILE A 1 118 ? -4.423 -0.453 3.166 1.00 96.69 118 ILE A CA 1
ATOM 924 C C . ILE A 1 118 ? -4.373 1.020 3.556 1.00 96.69 118 ILE A C 1
ATOM 926 O O . ILE A 1 118 ? -5.011 1.852 2.914 1.00 96.69 118 ILE A O 1
ATOM 930 N N . TYR A 1 119 ? -3.556 1.358 4.551 1.00 96.31 119 TYR A N 1
ATOM 931 C CA . TYR A 1 119 ? -3.199 2.738 4.871 1.00 96.31 119 TYR A CA 1
ATOM 932 C C . TYR A 1 119 ? -1.720 3.021 4.582 1.00 96.31 119 TYR A C 1
ATOM 934 O O . TYR A 1 119 ? -0.845 2.347 5.121 1.00 96.31 119 TYR A O 1
ATOM 942 N N . PHE A 1 120 ? -1.420 4.056 3.798 1.00 95.00 120 PHE A N 1
ATOM 943 C CA . PHE A 1 120 ? -0.066 4.577 3.593 1.00 95.00 120 PHE A CA 1
ATOM 944 C C . PHE A 1 120 ? 0.105 5.897 4.345 1.00 95.00 120 PHE A C 1
ATOM 946 O O . PHE A 1 120 ? -0.559 6.892 4.051 1.00 95.00 120 PHE A O 1
ATOM 953 N N . ARG A 1 121 ? 1.014 5.923 5.323 1.00 92.19 121 ARG A N 1
ATOM 954 C CA . ARG A 1 121 ? 1.258 7.106 6.154 1.00 92.19 121 ARG A CA 1
ATOM 955 C C . ARG A 1 121 ? 2.206 8.093 5.476 1.00 92.19 121 ARG A C 1
ATOM 957 O O . 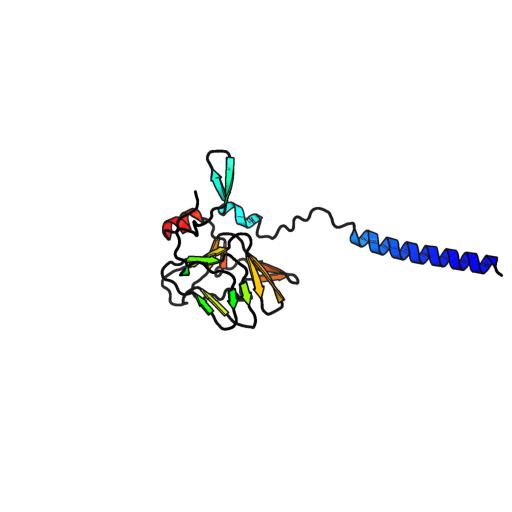ARG A 1 121 ? 3.372 7.777 5.277 1.00 92.19 121 ARG A O 1
ATOM 964 N N . ASN A 1 122 ? 1.775 9.338 5.303 1.00 84.81 122 ASN A N 1
ATOM 965 C CA . ASN A 1 122 ? 2.641 10.466 4.939 1.00 84.81 122 ASN A CA 1
ATOM 966 C C . ASN A 1 122 ? 3.467 10.212 3.670 1.00 84.81 122 ASN A C 1
ATOM 968 O O . ASN A 1 122 ? 4.696 10.329 3.691 1.00 84.81 122 ASN A O 1
ATOM 972 N N . ARG A 1 123 ? 2.784 9.892 2.566 1.00 87.19 123 ARG A N 1
ATOM 973 C CA . ARG A 1 123 ? 3.395 9.754 1.234 1.00 87.19 123 ARG A CA 1
ATOM 974 C C . ARG A 1 123 ? 4.516 8.704 1.213 1.00 87.19 123 ARG A C 1
ATOM 976 O O . ARG A 1 123 ? 5.698 9.000 1.009 1.00 87.19 123 ARG A O 1
ATOM 983 N N . ILE A 1 124 ? 4.126 7.449 1.406 1.00 92.50 124 ILE A N 1
ATOM 984 C CA . ILE A 1 124 ? 5.014 6.289 1.346 1.00 92.50 124 ILE A CA 1
ATOM 985 C C . ILE A 1 124 ? 5.543 6.109 -0.070 1.00 92.50 124 ILE A C 1
ATOM 987 O O . ILE A 1 124 ? 4.783 6.019 -1.028 1.00 92.50 124 ILE A O 1
ATOM 991 N N . LYS A 1 125 ? 6.867 6.019 -0.192 1.00 95.44 125 LYS A N 1
ATOM 992 C CA . LYS A 1 125 ? 7.533 5.668 -1.444 1.00 95.44 125 LYS A CA 1
ATOM 993 C C . LYS A 1 125 ? 7.662 4.152 -1.561 1.00 95.44 125 LYS A C 1
ATOM 995 O O . LYS A 1 125 ? 8.220 3.519 -0.662 1.00 95.44 125 LYS A O 1
ATOM 1000 N N . ILE A 1 126 ? 7.227 3.612 -2.689 1.00 97.44 126 ILE A N 1
ATOM 1001 C CA . ILE A 1 126 ? 7.439 2.220 -3.087 1.00 97.44 126 ILE A CA 1
ATOM 1002 C C . ILE A 1 126 ? 8.450 2.223 -4.231 1.00 97.44 126 ILE A C 1
ATOM 1004 O O . ILE A 1 126 ? 8.257 2.922 -5.227 1.00 97.44 126 ILE A O 1
ATOM 1008 N N . ASN A 1 127 ? 9.556 1.503 -4.059 1.00 97.62 127 ASN A N 1
ATOM 1009 C CA . ASN A 1 127 ? 10.619 1.368 -5.051 1.00 97.62 127 ASN A CA 1
ATOM 1010 C C . ASN A 1 127 ? 10.516 -0.018 -5.686 1.00 97.62 127 ASN A C 1
ATOM 1012 O O . ASN A 1 127 ? 10.578 -1.010 -4.960 1.00 97.62 127 ASN A O 1
ATOM 1016 N N . PHE A 1 128 ? 10.380 -0.061 -7.007 1.00 98.12 128 PHE A N 1
ATOM 1017 C CA . PHE A 1 128 ? 10.306 -1.295 -7.783 1.00 98.12 128 PHE A CA 1
ATOM 1018 C C . PHE A 1 128 ? 11.708 -1.749 -8.189 1.00 98.12 128 PHE A C 1
ATOM 1020 O O . PHE A 1 128 ? 12.641 -0.936 -8.261 1.00 98.12 128 PHE A O 1
ATOM 1027 N N . TYR A 1 129 ? 11.852 -3.043 -8.470 1.00 96.81 129 TYR A N 1
ATOM 1028 C CA . TYR A 1 129 ? 13.144 -3.643 -8.826 1.00 96.81 129 TYR A CA 1
ATOM 1029 C C . TYR A 1 129 ? 13.726 -3.083 -10.135 1.00 96.81 129 TYR A C 1
ATOM 1031 O O . TYR A 1 129 ? 14.943 -3.011 -10.299 1.00 96.81 129 TYR A O 1
ATOM 1039 N N . ASP A 1 130 ? 12.863 -2.623 -11.043 1.00 96.44 130 ASP A N 1
ATOM 1040 C CA . ASP A 1 130 ? 13.218 -1.993 -12.322 1.00 96.44 130 ASP A CA 1
ATOM 1041 C C . ASP A 1 130 ? 13.756 -0.549 -12.172 1.00 96.44 130 ASP A C 1
ATOM 1043 O O . ASP A 1 130 ? 14.119 0.107 -13.153 1.00 96.44 130 ASP A O 1
ATOM 1047 N N . GLY A 1 131 ? 13.822 -0.030 -10.940 1.00 95.81 131 GLY A N 1
ATOM 1048 C CA . GLY A 1 131 ? 14.298 1.316 -10.621 1.00 95.81 131 GLY A CA 1
ATOM 1049 C C . GLY A 1 131 ? 13.240 2.418 -10.744 1.00 95.81 131 GLY A C 1
ATOM 1050 O O . GLY A 1 131 ? 13.563 3.600 -10.545 1.00 95.81 131 GLY A O 1
ATOM 1051 N N . THR A 1 132 ? 11.990 2.065 -11.048 1.00 97.56 132 THR A N 1
ATOM 1052 C CA . THR A 1 132 ? 10.844 2.981 -11.002 1.00 97.56 132 THR A CA 1
ATOM 1053 C C . THR A 1 132 ? 10.254 3.071 -9.588 1.00 97.56 132 THR A C 1
ATOM 1055 O O . THR A 1 132 ? 10.668 2.372 -8.657 1.00 97.56 132 THR A O 1
ATOM 1058 N N . ARG A 1 133 ? 9.333 4.016 -9.370 1.00 96.75 133 ARG A N 1
ATOM 1059 C CA . ARG A 1 133 ? 8.753 4.276 -8.044 1.00 96.75 133 ARG A CA 1
ATOM 1060 C C . ARG A 1 133 ? 7.361 4.891 -8.096 1.00 96.75 133 ARG A C 1
ATOM 1062 O O . ARG A 1 133 ? 7.086 5.684 -8.991 1.00 96.75 133 ARG A O 1
ATOM 1069 N N . ILE A 1 134 ? 6.547 4.625 -7.080 1.00 94.75 134 ILE A N 1
ATOM 1070 C CA . ILE A 1 134 ? 5.295 5.349 -6.807 1.00 94.75 134 ILE A CA 1
ATOM 1071 C C . ILE A 1 134 ? 5.334 5.967 -5.409 1.00 94.75 134 ILE A C 1
ATOM 1073 O O . ILE A 1 134 ? 6.070 5.507 -4.530 1.00 94.75 134 ILE A O 1
ATOM 1077 N N . TRP A 1 135 ? 4.543 7.016 -5.206 1.00 93.94 135 TRP A N 1
ATOM 1078 C CA . TRP A 1 135 ? 4.231 7.547 -3.889 1.00 93.94 135 TRP A CA 1
ATOM 1079 C C . TRP A 1 135 ? 2.747 7.364 -3.622 1.00 93.94 135 TRP A C 1
ATOM 1081 O O . TRP A 1 135 ? 1.938 7.856 -4.396 1.00 93.94 135 TRP A O 1
ATOM 1091 N N . LEU A 1 136 ? 2.410 6.694 -2.527 1.00 92.00 136 LEU A N 1
ATOM 1092 C CA . LEU A 1 136 ? 1.033 6.487 -2.097 1.00 92.00 136 LEU A CA 1
ATOM 1093 C C . LEU A 1 136 ? 0.809 7.147 -0.745 1.00 92.00 136 LEU A C 1
ATOM 1095 O O . LEU A 1 136 ? 1.678 7.125 0.130 1.00 92.00 136 LEU A O 1
ATOM 1099 N N . ASP A 1 137 ? -0.361 7.741 -0.576 1.00 90.81 137 ASP A N 1
ATOM 1100 C CA . ASP A 1 137 ? -0.753 8.388 0.668 1.00 90.81 137 ASP A CA 1
ATOM 1101 C C . ASP A 1 137 ? -2.238 8.167 0.951 1.00 90.81 137 ASP A C 1
ATOM 1103 O O . ASP A 1 137 ? -3.053 8.235 0.033 1.00 90.81 137 ASP A O 1
ATOM 1107 N N . GLY A 1 138 ? -2.572 7.894 2.214 1.00 91.94 138 GLY A N 1
ATOM 1108 C CA . GLY A 1 138 ? -3.944 7.661 2.663 1.00 91.94 138 GLY A CA 1
ATOM 1109 C C . GLY A 1 138 ? -4.434 6.228 2.460 1.00 91.94 138 GLY A C 1
ATOM 1110 O O . GLY A 1 138 ? -3.656 5.283 2.588 1.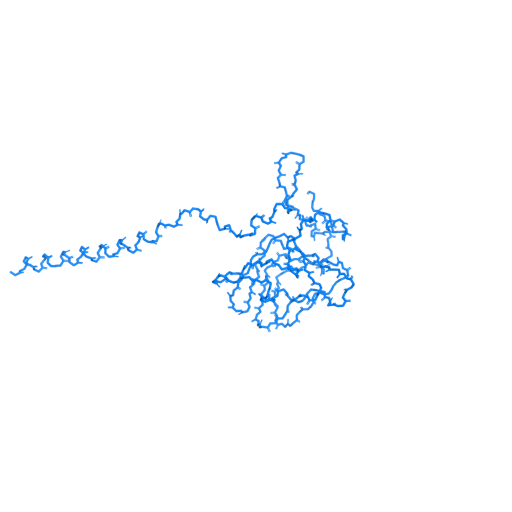00 91.94 138 GLY A O 1
ATOM 1111 N N . PHE A 1 139 ? -5.737 6.065 2.225 1.00 93.56 139 PHE A N 1
ATOM 1112 C CA . PHE A 1 139 ? -6.411 4.765 2.256 1.00 93.56 139 PHE A CA 1
ATOM 1113 C C . PHE A 1 139 ? -6.724 4.216 0.865 1.00 93.56 139 PHE A C 1
ATOM 1115 O O . PHE A 1 139 ? -7.234 4.934 0.004 1.00 93.56 139 PHE A O 1
ATOM 1122 N N . TYR A 1 140 ? -6.483 2.920 0.682 1.00 95.06 140 TYR A N 1
ATOM 1123 C CA . TYR A 1 140 ? -6.708 2.195 -0.566 1.00 95.06 140 TYR A CA 1
ATOM 1124 C C . TYR A 1 140 ? -7.375 0.858 -0.275 1.00 95.06 140 TYR A C 1
ATOM 1126 O O . TYR A 1 140 ? -7.092 0.229 0.743 1.00 95.06 140 TYR A O 1
ATOM 1134 N N . TYR A 1 141 ? -8.226 0.410 -1.185 1.00 95.50 141 TYR A N 1
ATOM 1135 C CA . TYR A 1 141 ? -8.684 -0.968 -1.229 1.00 95.50 141 TYR A CA 1
ATOM 1136 C C . TYR A 1 141 ? -7.803 -1.776 -2.162 1.00 95.50 141 TYR A C 1
ATOM 1138 O O . TYR A 1 141 ? -7.520 -1.333 -3.274 1.00 95.50 141 TYR A O 1
ATOM 1146 N N . ILE A 1 142 ? -7.416 -2.969 -1.717 1.00 95.56 142 ILE A N 1
ATOM 1147 C CA . ILE A 1 142 ? -6.720 -3.960 -2.533 1.00 95.56 142 ILE A CA 1
ATOM 1148 C C . ILE A 1 142 ? -7.511 -5.270 -2.556 1.00 95.56 142 ILE A C 1
ATOM 1150 O O . ILE A 1 142 ? -8.078 -5.674 -1.535 1.00 95.56 142 ILE A O 1
ATOM 1154 N N . LYS A 1 143 ? -7.572 -5.940 -3.709 1.00 95.00 143 LYS A N 1
ATOM 1155 C CA . LYS A 1 143 ? -8.150 -7.285 -3.802 1.00 95.00 143 LYS A CA 1
ATOM 1156 C C . LYS A 1 143 ? -7.288 -8.302 -3.038 1.00 95.00 143 LYS A C 1
ATOM 1158 O O . LYS A 1 143 ? -6.063 -8.215 -3.111 1.00 95.00 143 LYS A O 1
ATOM 1163 N N . PRO A 1 144 ? -7.887 -9.278 -2.334 1.00 92.94 144 PRO A N 1
ATOM 1164 C CA . PRO A 1 144 ? -7.119 -10.337 -1.690 1.00 92.94 144 PRO A CA 1
ATOM 1165 C C . PRO A 1 144 ? -6.252 -11.105 -2.691 1.00 92.94 144 PRO A C 1
ATOM 1167 O O . PRO A 1 144 ? -6.697 -11.434 -3.791 1.00 92.94 144 PRO A O 1
ATOM 1170 N N . GLY A 1 145 ? -5.011 -11.390 -2.308 1.00 90.38 145 GLY A N 1
ATOM 1171 C CA . GLY A 1 145 ? -4.037 -12.080 -3.149 1.00 90.38 145 GLY A CA 1
ATOM 1172 C C . GLY A 1 145 ? -3.435 -11.229 -4.270 1.00 90.38 145 GLY A C 1
ATOM 1173 O O . GLY A 1 145 ? -2.582 -11.733 -4.997 1.00 90.38 145 GLY A O 1
ATOM 1174 N N . GLN A 1 146 ? -3.832 -9.960 -4.411 1.00 95.31 146 GLN A N 1
ATOM 1175 C CA . GLN A 1 146 ? -3.213 -9.050 -5.371 1.00 95.31 146 GLN A CA 1
ATOM 1176 C C . GLN A 1 146 ? -1.777 -8.733 -4.944 1.00 95.31 146 GLN A C 1
ATOM 1178 O O . GLN A 1 146 ? -1.519 -8.385 -3.787 1.00 95.31 146 GLN A O 1
ATOM 1183 N N . ASP A 1 147 ? -0.856 -8.818 -5.902 1.00 96.25 147 ASP A N 1
ATOM 1184 C CA . ASP A 1 147 ? 0.517 -8.358 -5.738 1.00 96.25 147 ASP A CA 1
ATOM 1185 C C . ASP A 1 147 ? 0.572 -6.834 -5.874 1.00 96.25 147 ASP A C 1
ATOM 1187 O O . ASP A 1 147 ? 0.141 -6.271 -6.883 1.00 96.25 147 ASP A O 1
ATOM 1191 N N . LEU A 1 148 ? 1.108 -6.161 -4.854 1.00 96.44 148 LEU A N 1
ATOM 1192 C CA . LEU A 1 148 ? 1.306 -4.716 -4.853 1.00 96.44 148 LEU A CA 1
ATOM 1193 C C . LEU A 1 148 ? 2.347 -4.281 -5.894 1.00 96.44 148 LEU A C 1
ATOM 1195 O O . LEU A 1 148 ? 2.343 -3.117 -6.291 1.00 96.44 148 LEU A O 1
ATOM 1199 N N . PHE A 1 149 ? 3.234 -5.174 -6.336 1.00 97.12 149 PHE A N 1
ATOM 1200 C CA . PHE A 1 149 ? 4.228 -4.865 -7.362 1.00 97.12 149 PHE A CA 1
ATOM 1201 C C . PHE A 1 149 ? 3.772 -5.153 -8.797 1.00 97.12 149 PHE A C 1
ATOM 1203 O O . PHE A 1 149 ? 4.514 -4.847 -9.726 1.00 97.12 149 PHE A O 1
ATOM 1210 N N . ASP A 1 150 ? 2.556 -5.666 -8.987 1.00 95.81 150 ASP A N 1
ATOM 1211 C CA . ASP A 1 150 ? 2.005 -5.987 -10.303 1.00 95.81 150 ASP A CA 1
ATOM 1212 C C . ASP A 1 150 ? 1.963 -4.748 -11.212 1.00 95.81 150 ASP A C 1
ATOM 1214 O O . ASP A 1 150 ? 1.293 -3.750 -10.926 1.00 95.81 150 ASP A O 1
ATOM 1218 N N . ASP A 1 151 ? 2.681 -4.821 -12.334 1.00 93.69 151 ASP A N 1
ATOM 1219 C CA . ASP A 1 151 ? 2.778 -3.749 -13.324 1.00 93.69 151 ASP A CA 1
ATOM 1220 C C . ASP A 1 151 ? 1.410 -3.324 -13.878 1.00 93.69 151 ASP A C 1
ATOM 1222 O O . ASP A 1 151 ? 1.231 -2.164 -14.253 1.00 93.69 151 ASP A O 1
ATOM 1226 N N . SER A 1 152 ? 0.418 -4.221 -13.886 1.00 94.12 152 SER A N 1
ATOM 1227 C CA . SER A 1 152 ? -0.940 -3.925 -14.355 1.00 94.12 152 SER A CA 1
ATOM 1228 C C . SER A 1 152 ? -1.716 -2.963 -13.449 1.00 94.12 152 SER A C 1
ATOM 1230 O O . SER A 1 152 ? -2.749 -2.437 -13.873 1.00 94.12 152 SER A O 1
ATOM 1232 N N . LEU A 1 153 ? -1.229 -2.681 -12.235 1.00 95.19 153 LEU A N 1
ATOM 1233 C CA . LEU A 1 153 ? -1.791 -1.678 -11.319 1.00 95.19 153 LEU A CA 1
ATOM 1234 C C . LEU A 1 153 ? -1.274 -0.258 -11.593 1.00 95.19 153 LEU A C 1
ATOM 1236 O O . LEU A 1 153 ? -1.723 0.710 -10.968 1.00 95.19 153 LEU A O 1
ATOM 1240 N N . TYR A 1 154 ? -0.311 -0.110 -12.506 1.00 94.12 154 TYR A N 1
ATOM 1241 C CA . TYR A 1 154 ? 0.411 1.139 -12.679 1.00 94.12 154 TYR A CA 1
ATOM 1242 C C . TYR A 1 154 ? 0.487 1.596 -14.131 1.00 94.12 154 TYR A C 1
ATOM 1244 O O . TYR A 1 154 ? 0.507 0.815 -15.079 1.00 94.12 154 TYR A O 1
ATOM 1252 N N . THR A 1 155 ? 0.588 2.911 -14.296 1.00 93.06 155 THR A N 1
ATOM 1253 C CA . THR A 1 155 ? 1.054 3.541 -15.531 1.00 93.06 155 THR A CA 1
ATOM 1254 C C . THR A 1 155 ? 2.433 4.134 -15.275 1.00 93.06 155 THR A C 1
ATOM 1256 O O . THR A 1 155 ? 2.616 4.910 -14.335 1.00 93.06 155 THR A O 1
ATOM 1259 N N . THR A 1 156 ? 3.409 3.799 -16.118 1.00 93.38 156 THR A N 1
ATOM 1260 C CA . THR A 1 156 ? 4.797 4.258 -15.964 1.00 93.38 156 THR A CA 1
ATOM 1261 C C . THR A 1 156 ? 5.092 5.449 -16.871 1.00 93.38 156 THR A C 1
ATOM 1263 O O . THR A 1 156 ? 4.943 5.372 -18.090 1.00 93.38 156 THR A O 1
ATOM 1266 N N . ILE A 1 157 ? 5.565 6.548 -16.279 1.00 90.19 157 ILE A N 1
ATOM 1267 C CA . ILE A 1 157 ? 6.026 7.755 -16.973 1.00 90.19 157 ILE A CA 1
ATOM 1268 C C . ILE A 1 157 ? 7.452 8.064 -16.500 1.00 90.19 157 ILE A C 1
ATOM 1270 O O . ILE A 1 157 ? 7.691 8.618 -15.421 1.00 90.19 157 ILE A O 1
ATOM 1274 N N . GLY A 1 158 ? 8.438 7.675 -17.312 1.00 92.50 158 GLY A N 1
ATOM 1275 C CA . GLY A 1 158 ? 9.850 7.771 -16.943 1.00 92.50 158 GLY A CA 1
ATOM 1276 C C . GLY A 1 158 ? 10.171 6.889 -15.732 1.00 92.50 158 GLY A C 1
ATOM 1277 O O . GLY A 1 158 ? 9.987 5.680 -15.783 1.00 92.50 158 GLY A O 1
ATOM 1278 N N . LYS A 1 159 ? 10.659 7.490 -14.637 1.00 93.69 159 LYS A N 1
ATOM 1279 C CA . LYS A 1 159 ? 10.949 6.770 -13.377 1.00 93.69 159 LYS A CA 1
ATOM 1280 C C . LYS A 1 159 ? 9.772 6.717 -12.404 1.00 93.69 159 LYS A C 1
ATOM 1282 O O . LYS A 1 159 ? 9.909 6.128 -11.334 1.00 93.69 159 LYS A O 1
ATOM 1287 N N . ASN A 1 160 ? 8.668 7.384 -12.717 1.00 93.25 160 ASN A N 1
ATOM 1288 C CA . ASN A 1 160 ? 7.531 7.490 -11.818 1.00 93.25 160 ASN A CA 1
ATOM 1289 C C . ASN A 1 160 ? 6.401 6.586 -12.319 1.00 93.25 160 ASN A C 1
ATOM 1291 O O . ASN A 1 160 ? 6.124 6.534 -13.515 1.00 93.25 160 ASN A O 1
ATOM 1295 N N . ARG A 1 161 ? 5.757 5.891 -11.389 1.00 93.62 161 ARG A N 1
ATOM 1296 C CA . ARG A 1 161 ? 4.530 5.127 -11.583 1.00 93.62 161 ARG A CA 1
ATOM 1297 C C . ARG A 1 161 ? 3.377 5.886 -10.941 1.00 93.62 161 ARG A C 1
ATOM 1299 O O . ARG A 1 161 ? 3.561 6.505 -9.892 1.00 93.62 161 ARG A O 1
ATOM 1306 N N . THR A 1 162 ? 2.206 5.821 -11.555 1.00 91.06 162 THR A N 1
ATOM 1307 C CA . THR A 1 162 ? 0.939 6.303 -10.992 1.00 91.06 162 THR A CA 1
ATOM 1308 C C . THR A 1 162 ? -0.071 5.167 -10.988 1.00 91.06 162 THR A C 1
ATOM 1310 O O . THR A 1 162 ? 0.001 4.283 -11.842 1.00 91.06 162 THR A O 1
ATOM 1313 N N . LEU A 1 163 ? -1.003 5.165 -10.031 1.00 90.56 163 LEU A N 1
ATOM 1314 C CA . LEU A 1 163 ? -2.076 4.172 -10.016 1.00 90.56 163 LEU A CA 1
ATOM 1315 C C . LEU A 1 163 ? -2.989 4.382 -11.218 1.00 90.56 163 LEU A C 1
ATOM 1317 O O . LEU A 1 163 ? -3.564 5.462 -11.404 1.00 90.56 163 LEU A O 1
ATOM 1321 N N . ASN A 1 164 ? -3.159 3.333 -12.012 1.00 89.50 164 ASN A N 1
ATOM 1322 C CA . ASN A 1 164 ? -4.170 3.339 -13.055 1.00 89.50 164 ASN A CA 1
ATOM 1323 C C . ASN A 1 164 ? -5.567 3.108 -12.445 1.00 89.50 164 ASN A C 1
ATOM 1325 O O . ASN A 1 164 ? -5.735 2.864 -11.249 1.00 89.50 164 ASN A O 1
ATOM 1329 N N . ASN A 1 165 ? -6.617 3.315 -13.238 1.00 82.69 165 ASN A N 1
ATOM 1330 C CA . ASN A 1 165 ? -7.971 3.038 -12.773 1.00 82.69 165 ASN A CA 1
ATOM 1331 C C . ASN A 1 165 ? -8.224 1.530 -12.861 1.00 82.69 165 ASN A C 1
ATOM 1333 O O . ASN A 1 165 ? -8.528 1.024 -13.940 1.00 82.69 165 ASN A O 1
ATOM 1337 N N .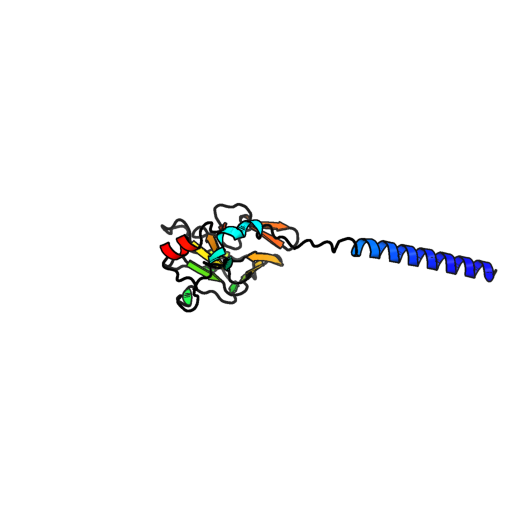 ASN A 1 166 ? -8.045 0.827 -11.746 1.00 86.25 166 ASN A N 1
ATOM 1338 C CA . ASN A 1 166 ? -8.024 -0.627 -11.705 1.00 86.25 166 ASN A CA 1
ATOM 1339 C C . ASN A 1 166 ? -8.853 -1.144 -10.503 1.00 86.25 166 ASN A C 1
ATOM 1341 O O . ASN A 1 166 ? -8.704 -0.626 -9.397 1.00 86.25 166 ASN A O 1
ATOM 1345 N N . PRO A 1 167 ? -9.739 -2.147 -10.686 1.00 90.44 167 PRO A N 1
ATOM 1346 C CA . PRO A 1 167 ? -10.573 -2.679 -9.602 1.00 90.44 167 PRO A CA 1
ATOM 1347 C C . PRO A 1 167 ? -9.794 -3.489 -8.552 1.00 90.44 167 PRO A C 1
ATOM 1349 O O . PRO A 1 167 ? -10.347 -3.810 -7.502 1.00 90.44 167 PRO A O 1
ATOM 1352 N N . TYR A 1 168 ? -8.536 -3.841 -8.821 1.00 93.50 168 TYR A N 1
ATOM 1353 C CA . TYR A 1 168 ? -7.677 -4.616 -7.930 1.00 93.50 168 TYR A CA 1
ATOM 1354 C C . TYR A 1 168 ? -6.923 -3.756 -6.908 1.00 93.50 168 TYR A C 1
ATOM 1356 O O . TYR A 1 168 ? -6.613 -4.260 -5.831 1.00 93.50 168 TYR A O 1
ATOM 1364 N N . LEU A 1 169 ? -6.669 -2.475 -7.205 1.00 94.75 169 LEU A N 1
ATOM 1365 C CA . LEU A 1 169 ? -6.098 -1.500 -6.270 1.00 94.75 169 LEU A CA 1
ATOM 1366 C C . LEU A 1 169 ? -6.614 -0.095 -6.590 1.00 94.75 169 LEU A C 1
ATOM 1368 O O . LEU A 1 169 ? -6.290 0.473 -7.633 1.00 94.75 169 LEU A O 1
ATOM 1372 N N . PHE A 1 170 ? -7.387 0.491 -5.679 1.00 92.06 170 PHE A N 1
ATOM 1373 C CA . PHE A 1 170 ? -7.959 1.822 -5.874 1.00 92.06 170 PHE A CA 1
ATOM 1374 C C . PHE A 1 170 ? -8.109 2.583 -4.559 1.00 92.06 170 PHE A C 1
ATOM 1376 O O . PHE A 1 170 ? -8.084 2.014 -3.472 1.00 92.06 170 PHE A O 1
ATOM 1383 N N . VAL A 1 171 ? -8.247 3.902 -4.664 1.00 91.19 171 VAL A N 1
ATOM 1384 C CA . VAL A 1 171 ? -8.443 4.792 -3.514 1.00 91.19 171 VAL A CA 1
ATOM 1385 C C . VAL A 1 171 ? -9.736 4.439 -2.776 1.00 91.19 171 VAL A C 1
ATOM 1387 O O . VAL A 1 171 ? -10.777 4.257 -3.404 1.00 91.19 171 VAL A O 1
ATOM 1390 N N . CYS A 1 172 ? -9.686 4.390 -1.444 1.00 90.56 172 CYS A N 1
ATOM 1391 C CA . CYS A 1 172 ? -10.879 4.208 -0.626 1.00 90.56 172 CYS A CA 1
ATOM 1392 C C . CYS A 1 172 ? -11.763 5.476 -0.684 1.00 90.56 172 CYS A C 1
ATOM 1394 O O . CYS A 1 172 ? -11.313 6.551 -0.274 1.00 90.56 172 CYS A O 1
ATOM 1396 N N . PRO A 1 173 ? -13.012 5.383 -1.181 1.00 86.94 173 PRO A N 1
ATOM 1397 C CA . PRO A 1 173 ? -13.889 6.540 -1.353 1.00 86.94 173 PRO A CA 1
ATOM 1398 C C . PRO A 1 173 ? -14.498 7.053 -0.043 1.00 86.94 173 PRO A C 1
ATOM 1400 O O . PRO A 1 173 ? -14.897 8.208 0.011 1.00 86.94 173 PRO A O 1
ATOM 1403 N N . ASP A 1 174 ? -14.571 6.226 1.003 1.00 88.88 174 ASP A N 1
ATOM 1404 C CA . ASP A 1 174 ? -15.022 6.638 2.338 1.00 88.88 174 ASP A CA 1
ATOM 1405 C C . ASP A 1 174 ? -14.167 5.951 3.416 1.00 88.88 174 ASP A C 1
ATOM 1407 O O . ASP A 1 174 ? -14.546 4.914 3.974 1.00 88.88 174 ASP A O 1
ATOM 1411 N N . PRO A 1 175 ? -12.978 6.504 3.713 1.00 89.88 175 PRO A N 1
ATOM 1412 C CA . PRO A 1 175 ? -12.069 5.919 4.689 1.00 89.88 175 PRO A CA 1
ATOM 1413 C C . PRO A 1 175 ? -12.640 5.876 6.105 1.00 89.88 175 PRO A C 1
ATOM 1415 O O . PRO A 1 175 ? -12.274 4.994 6.883 1.00 89.88 175 PRO A O 1
ATOM 1418 N N . LYS A 1 176 ? -13.532 6.812 6.456 1.00 89.06 176 LYS A N 1
ATOM 1419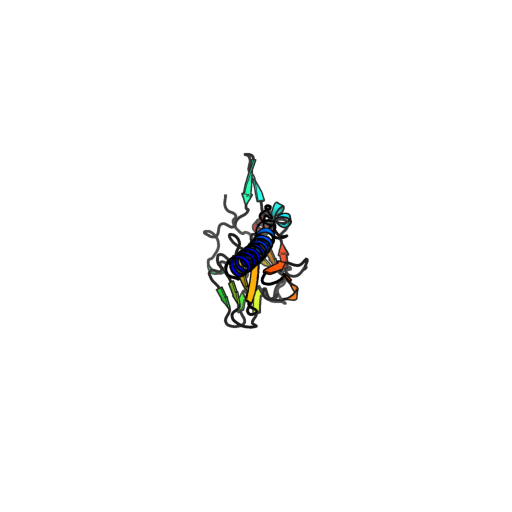 C CA . LYS A 1 176 ? -14.127 6.880 7.793 1.00 89.06 176 LYS A CA 1
ATOM 1420 C C . LYS A 1 176 ? -15.080 5.714 8.008 1.00 89.06 176 LYS A C 1
ATOM 1422 O O . LYS A 1 176 ? -14.941 5.012 9.009 1.00 89.06 176 LYS A O 1
ATOM 1427 N N . SER A 1 177 ? -16.006 5.502 7.073 1.00 88.88 177 SER A N 1
ATOM 1428 C CA . SER A 1 177 ? -16.943 4.377 7.119 1.00 88.88 177 SER A CA 1
ATOM 1429 C C . SER A 1 177 ? -16.199 3.040 7.078 1.00 88.88 177 SER A C 1
ATOM 1431 O O . SER A 1 177 ? -16.428 2.182 7.928 1.00 88.88 177 SER A O 1
ATOM 1433 N N . ALA A 1 178 ? -15.199 2.912 6.196 1.00 91.88 178 ALA A N 1
ATOM 1434 C CA . ALA A 1 178 ? -14.370 1.710 6.094 1.00 91.88 178 ALA A CA 1
ATOM 1435 C C . ALA A 1 178 ? -13.648 1.369 7.409 1.00 91.88 178 ALA A C 1
ATOM 1437 O O . ALA A 1 178 ? -13.659 0.226 7.866 1.00 91.88 178 ALA A O 1
ATOM 1438 N N . CYS A 1 179 ? -13.037 2.370 8.054 1.00 91.19 179 CYS A N 1
ATOM 1439 C CA . CYS A 1 179 ? -12.401 2.181 9.355 1.00 91.19 179 CYS A CA 1
ATOM 1440 C C . CYS A 1 179 ? -13.421 1.784 10.431 1.00 91.19 179 CYS A C 1
ATOM 1442 O O . CYS A 1 179 ? -13.116 0.931 11.258 1.00 91.19 179 CYS A O 1
ATOM 1444 N N . GLN A 1 180 ? -14.624 2.366 10.426 1.00 91.00 180 GLN A N 1
ATOM 1445 C CA . GLN A 1 180 ? -15.677 2.024 11.387 1.00 91.00 180 GLN A CA 1
ATOM 1446 C C . GLN A 1 180 ? -16.168 0.583 11.225 1.00 91.00 180 GLN A C 1
ATOM 1448 O O . GLN A 1 180 ? -16.276 -0.127 12.223 1.00 91.00 180 GLN A O 1
ATOM 1453 N N . GLU A 1 181 ? -16.417 0.143 9.990 1.00 92.12 181 GLU A N 1
ATOM 1454 C CA . GLU A 1 181 ? -16.847 -1.224 9.678 1.00 92.12 181 GLU A CA 1
ATOM 1455 C C . GLU A 1 181 ? -15.809 -2.263 10.122 1.00 92.12 181 GLU A C 1
ATOM 1457 O O . GLU A 1 181 ? -16.153 -3.289 10.708 1.00 92.12 181 GLU A O 1
ATOM 1462 N N . LEU A 1 182 ? -14.524 -1.958 9.919 1.00 90.25 182 LEU A N 1
ATOM 1463 C CA . LEU A 1 182 ? -13.408 -2.821 10.310 1.00 90.25 182 LEU A CA 1
ATOM 1464 C C . LEU A 1 182 ? -12.972 -2.652 11.777 1.00 90.25 182 LEU A C 1
ATOM 1466 O O . LEU A 1 182 ? -12.038 -3.321 12.222 1.00 90.25 182 LEU A O 1
ATOM 1470 N N . GLY A 1 183 ? -13.608 -1.758 12.541 1.00 90.25 183 GLY A N 1
ATOM 1471 C CA . GLY A 1 183 ? -13.236 -1.474 13.931 1.00 90.25 183 GLY A CA 1
ATOM 1472 C C . GLY A 1 183 ? -11.845 -0.844 14.099 1.00 90.25 183 GLY A C 1
ATOM 1473 O O . GLY A 1 183 ? -11.237 -0.967 15.163 1.00 90.25 183 GLY A O 1
ATOM 1474 N N . ILE A 1 184 ? -11.325 -0.178 13.066 1.00 92.25 184 ILE A N 1
ATOM 1475 C CA . ILE A 1 184 ? -10.031 0.507 13.078 1.00 92.25 184 ILE A CA 1
ATOM 1476 C C . ILE A 1 184 ? -10.188 1.876 13.760 1.00 92.25 184 ILE A C 1
ATOM 1478 O O . ILE A 1 184 ? -10.932 2.729 13.267 1.00 92.25 184 ILE A O 1
ATOM 1482 N N . PRO A 1 185 ? -9.496 2.132 14.886 1.00 91.62 185 PRO A N 1
ATOM 1483 C CA . PRO A 1 185 ? -9.586 3.415 15.568 1.00 91.62 185 PRO A CA 1
ATOM 1484 C C . PRO A 1 185 ? -8.958 4.516 14.709 1.00 91.62 185 PRO A C 1
ATOM 1486 O O . PRO A 1 185 ? -7.871 4.343 14.162 1.00 91.62 185 PRO A O 1
ATOM 1489 N N . ILE A 1 186 ? -9.629 5.663 14.620 1.00 89.62 186 ILE A N 1
ATOM 1490 C CA . ILE A 1 186 ? -9.157 6.868 13.922 1.00 89.62 186 ILE A CA 1
ATOM 1491 C C . ILE A 1 186 ? -8.672 7.868 14.977 1.00 89.62 186 ILE A C 1
ATOM 1493 O O . ILE A 1 186 ? -9.247 7.948 16.069 1.00 89.62 186 ILE A O 1
ATOM 1497 N N . LYS A 1 187 ? -7.616 8.627 14.671 1.00 86.06 187 LYS A N 1
ATOM 1498 C CA . LYS A 1 187 ? -7.175 9.736 15.523 1.00 86.06 187 LYS A CA 1
ATOM 1499 C C . LYS A 1 187 ? -8.278 10.785 15.654 1.00 86.06 187 LYS A C 1
ATOM 1501 O O . LYS A 1 187 ? -9.028 11.032 14.714 1.00 86.06 187 LYS A O 1
ATOM 1506 N N . LYS A 1 188 ? -8.362 11.361 16.847 1.00 69.50 188 LYS A N 1
ATOM 1507 C CA . LYS A 1 188 ? -9.226 12.496 17.163 1.00 69.50 188 LYS A CA 1
ATOM 1508 C C . LYS A 1 188 ? -8.432 13.787 17.127 1.00 69.50 188 LYS A C 1
ATOM 1510 O O . LYS A 1 188 ? -7.207 13.703 17.390 1.00 69.50 188 LYS A O 1
#

Secondary structure (DSSP, 8-state):
-HHHHHHHHHHHHHHHHHHHHHTTTTTTTT-S------TTGGG-GGGEEE-TTS-EEEP-B-TTTS-GGGEE-SEEE-S-EEE--TTSEEEE-S-EEE-SS--EEES-TT-S-S-EEEEEEEEEEEE-TTS-EEEEEEEEEE-TTEETT-GGGEEEETTEEEE-SBTTEEE-S-HHHHHHHTTPPBP-

Foldseek 3Di:
DVVVVVVVVVVVVVVVVVVVVVVVVVVPVPPPPPPVPAVCVVVCPQQWDQDPPGDTDGWDFPPVPDDCLQEAEEEECPAAAENADPLLGHEYEEEYEDQAPYFYFYAALPDPDQWRKYAYDDFYWYAHNVQAIETDHGIKTAGHRDTPNDCVQWDDDPRYTHGDPDSRIGGDNHVPVVCVVSVGHIDD

Radius of gyration: 24.84 Å; chains: 1; bounding box: 64×62×60 Å